Protein AF-A0AAU4BEG2-F1 (afdb_monomer_lite)

pLDDT: mean 80.1, std 19.2, range [33.03, 98.38]

Secondary structure (DSSP, 8-state):
------S-SHHHHHHHHHHHHHTHHHHHHTSHHHHHHHHHHHHHHHHHTS--TTPPP----S----HHHHHHHHT-HHHHHHHHHHS--SS-TTSPPP-HHHHHHH-SSHHHHHHHHHHHHTHHHHS--HHHHHHHHHHHT--S-HHHHHHHHHHHHHHHHHH-HHHHHHHHHHHHSTTSHHHHHHHHHHHHHHHHHHHHHHHHHHHHTT-EE-TT--HHHHHHHHHHHHHHHHHHHHT---TT--GGG-SEETTTTEEHHHHHHHHHHHHHEE-SS---HHHHHHHHHHHHHHHTTTTSS--

Sequence (303 aa):
MKDEAQPADILSEDLSELLSEVWKVETFANNTRTQQFLEAGEQLLHQGLARDAGEEPAQRSSRIRAPFEELLAWVSRRRVVDEAERNWDVEDAASDKPTESAFRYRWRRQAGFLRDLVIYSLRHRMAEPERTKRAFRLFEAGDRTVDKLIDEITYNEIKELRQDKTFRLQMVFQAILSHDDQVANALRLVDRTNVEAWKEFHTSVLHDAKLQLRPDVTEDDLALALHVAAQGVVFRTLLGTEADRSHTTKALDDAERTSLLSKITMAVLVAFVDPGDGREVRDLVRDLFHAGTSTSSACRCGL

Foldseek 3Di:
DDDDDDPPPPVVVVCCVLCVVVCVLVVVCVPPLLVLLLVLLLVLLCLLFVDDDPDDPDDDDDDDDPSVVVNLVSSPLVSSLVSSQVVDDPVPVPDDRRDSVNVCVVPVDSVVSVLSSLLVLCVVLLDQDVLLVVLVVLVVVVPDDPLVSLFQSLLVLLVVCLNDSSNSSLVVCVVPVCVPPSSVSSSVSSLVSQLVSVLVSVVVSCVVVVWDWAPPDDSSNLSVQLSVVSSVLSVQVNVDDPPPDDPQPHQHDPVVSGGPSSVSNVVCCVQTTDPPPNDDSVVVVVVVVVVVVVVVVVPPPDD

Radius of gyration: 24.72 Å; chains: 1; bounding box: 51×76×83 Å

Structure (mmCIF, N/CA/C/O backbone):
data_AF-A0AAU4BEG2-F1
#
_entry.id   AF-A0AAU4BEG2-F1
#
loop_
_atom_site.group_PDB
_atom_site.id
_atom_site.type_symbol
_atom_site.label_atom_id
_atom_site.label_alt_id
_atom_site.label_comp_id
_atom_site.label_asym_id
_atom_site.label_entity_id
_atom_site.label_seq_id
_atom_site.pdbx_PDB_ins_code
_atom_site.Cartn_x
_atom_site.Cartn_y
_atom_site.Cartn_z
_atom_site.occupancy
_atom_site.B_iso_or_equiv
_atom_site.auth_seq_id
_atom_site.auth_comp_id
_atom_site.auth_asym_id
_atom_site.auth_atom_id
_atom_site.pdbx_PDB_model_num
ATOM 1 N N . MET A 1 1 ? 1.209 41.274 16.069 1.00 37.38 1 MET A N 1
ATOM 2 C CA . MET A 1 1 ? 2.055 40.726 14.994 1.00 37.38 1 MET A CA 1
ATOM 3 C C . MET A 1 1 ? 3.027 39.760 15.635 1.00 37.38 1 MET A C 1
ATOM 5 O O . MET A 1 1 ? 4.053 40.186 16.144 1.00 37.38 1 MET A O 1
ATOM 9 N N . LYS A 1 2 ? 2.615 38.500 15.759 1.00 33.03 2 LYS A N 1
ATOM 10 C CA . LYS A 1 2 ? 3.482 37.386 16.136 1.00 33.03 2 LYS A CA 1
ATOM 11 C C . LYS A 1 2 ? 3.558 36.516 14.890 1.00 33.03 2 LYS A C 1
ATOM 13 O O . LYS A 1 2 ? 2.503 36.155 14.378 1.00 33.03 2 LYS A O 1
ATOM 18 N N . ASP A 1 3 ? 4.775 36.308 14.407 1.00 33.84 3 ASP A N 1
ATOM 19 C CA . ASP A 1 3 ? 5.092 35.424 13.291 1.00 33.84 3 ASP A CA 1
ATOM 20 C C . ASP A 1 3 ? 4.646 33.998 13.617 1.00 33.84 3 ASP A C 1
ATOM 22 O O . ASP A 1 3 ? 5.106 33.395 14.590 1.00 33.84 3 ASP A O 1
ATOM 26 N N . GLU A 1 4 ? 3.735 33.483 12.797 1.00 34.75 4 GLU A N 1
ATOM 27 C CA . GLU A 1 4 ? 3.504 32.056 12.615 1.00 34.75 4 GLU A CA 1
ATOM 28 C C . GLU A 1 4 ? 4.650 31.510 11.760 1.00 34.75 4 GLU A C 1
ATOM 30 O O . GLU A 1 4 ? 4.727 31.764 10.559 1.00 34.75 4 GLU A O 1
ATOM 35 N N . ALA A 1 5 ? 5.558 30.764 12.385 1.00 36.38 5 ALA A N 1
ATOM 36 C CA . ALA A 1 5 ? 6.478 29.909 11.654 1.00 36.38 5 ALA A CA 1
ATOM 37 C C . ALA A 1 5 ? 5.683 28.718 11.089 1.00 36.38 5 ALA A C 1
ATOM 39 O O . ALA A 1 5 ? 5.156 27.900 11.844 1.00 36.38 5 ALA A O 1
ATOM 40 N N . GLN A 1 6 ? 5.574 28.657 9.761 1.00 33.94 6 GLN A N 1
ATOM 41 C CA . GLN A 1 6 ? 5.007 27.534 9.009 1.00 33.94 6 GLN A CA 1
ATOM 42 C C . GLN A 1 6 ? 5.833 26.250 9.223 1.00 33.94 6 GLN A C 1
ATOM 44 O O . GLN A 1 6 ? 7.053 26.291 9.063 1.00 33.94 6 GLN A O 1
ATOM 49 N N . PRO A 1 7 ? 5.210 25.086 9.489 1.00 34.34 7 PRO A N 1
ATOM 50 C CA . PRO A 1 7 ? 5.902 23.802 9.592 1.00 34.34 7 PRO A CA 1
ATOM 51 C C . PRO A 1 7 ? 5.963 23.078 8.232 1.00 34.34 7 PRO A C 1
ATOM 53 O O . PRO A 1 7 ? 5.588 21.915 8.134 1.00 34.34 7 PRO A O 1
ATOM 56 N N . ALA A 1 8 ? 6.395 23.763 7.166 1.00 35.75 8 ALA A N 1
ATOM 57 C CA . ALA A 1 8 ? 6.416 23.205 5.804 1.00 35.75 8 ALA A CA 1
ATOM 58 C C . ALA A 1 8 ? 7.823 22.860 5.270 1.00 35.75 8 ALA A C 1
ATOM 60 O O . ALA A 1 8 ? 7.933 22.255 4.209 1.00 35.75 8 ALA A O 1
ATOM 61 N N . ASP A 1 9 ? 8.895 23.213 5.989 1.00 37.41 9 ASP A N 1
ATOM 62 C CA . ASP A 1 9 ? 10.248 23.242 5.401 1.00 37.41 9 ASP A CA 1
ATOM 63 C C . ASP A 1 9 ? 11.123 22.015 5.735 1.00 37.41 9 ASP A C 1
ATOM 65 O O . ASP A 1 9 ? 12.056 21.689 5.010 1.00 37.41 9 ASP A O 1
ATOM 69 N N . ILE A 1 10 ? 10.795 21.258 6.790 1.00 37.69 10 ILE A N 1
ATOM 70 C CA . ILE A 1 10 ? 11.666 20.171 7.291 1.00 37.69 10 ILE A CA 1
ATOM 71 C C . ILE A 1 10 ? 11.561 18.889 6.437 1.00 37.69 10 ILE A C 1
ATOM 73 O O . ILE A 1 10 ? 12.517 18.126 6.347 1.00 37.69 10 ILE A O 1
ATOM 77 N N . LEU A 1 11 ? 10.427 18.655 5.763 1.00 33.72 11 LEU A N 1
ATOM 78 C CA . LEU A 1 11 ? 10.239 17.487 4.886 1.00 33.72 11 LEU A CA 1
ATOM 79 C C . LEU A 1 11 ? 10.799 17.707 3.470 1.00 33.72 11 LEU A C 1
ATOM 81 O O . LEU A 1 11 ? 11.162 16.745 2.799 1.00 33.72 11 LEU A O 1
ATOM 85 N N . SER A 1 12 ? 10.881 18.963 3.019 1.00 38.56 12 SER A N 1
ATOM 86 C CA . SER A 1 12 ? 11.312 19.334 1.664 1.00 38.56 12 SER A CA 1
ATOM 87 C C . SER A 1 12 ? 12.820 19.149 1.462 1.00 38.56 12 SER A C 1
ATOM 89 O O . SER A 1 12 ? 13.239 18.576 0.455 1.00 38.56 12 SER A O 1
ATOM 91 N N . GLU A 1 13 ? 13.640 19.569 2.432 1.00 35.50 13 GLU A N 1
ATOM 92 C CA . GLU A 1 13 ? 15.102 19.425 2.357 1.00 35.50 13 GLU A CA 1
ATOM 93 C C . GLU A 1 13 ? 15.545 17.956 2.436 1.00 35.50 13 GLU A C 1
ATOM 95 O O . GLU A 1 13 ? 16.314 17.518 1.578 1.00 35.50 13 GLU A O 1
ATOM 100 N N . ASP A 1 14 ? 14.985 17.175 3.370 1.00 45.12 14 ASP A N 1
ATOM 101 C CA . ASP A 1 14 ? 15.325 15.756 3.584 1.00 45.12 14 ASP A CA 1
ATOM 102 C C . ASP A 1 14 ? 14.873 14.873 2.407 1.00 45.12 14 ASP A C 1
ATOM 104 O O . ASP A 1 14 ? 15.585 13.961 1.983 1.00 45.12 14 ASP A O 1
ATOM 108 N N . LEU A 1 15 ? 13.723 15.194 1.794 1.00 37.00 15 LEU A N 1
ATOM 109 C CA . LEU A 1 15 ? 13.314 14.594 0.525 1.00 37.00 15 LEU A CA 1
ATOM 110 C C . LEU A 1 15 ? 14.270 14.990 -0.592 1.00 37.00 15 LEU A C 1
ATOM 112 O O . LEU A 1 15 ? 14.717 14.096 -1.290 1.00 37.00 15 LEU A O 1
ATOM 116 N N . SER A 1 16 ? 14.631 16.266 -0.757 1.00 39.38 16 SER A N 1
ATOM 117 C CA . SER A 1 16 ? 15.526 16.700 -1.841 1.00 39.38 16 SER A CA 1
ATOM 118 C C . SER A 1 16 ? 16.913 16.053 -1.775 1.00 39.38 16 SER A C 1
ATOM 120 O O . SER A 1 16 ? 17.494 15.783 -2.821 1.00 39.38 16 SER A O 1
ATOM 122 N N . GLU A 1 17 ? 17.422 15.748 -0.578 1.00 42.75 17 GLU A N 1
ATOM 123 C CA . GLU A 1 17 ? 18.732 15.129 -0.365 1.00 42.75 17 GLU A CA 1
ATOM 124 C C . GLU A 1 17 ? 18.684 13.609 -0.626 1.00 42.75 17 GLU A C 1
ATOM 126 O O . GLU A 1 17 ? 19.472 13.105 -1.433 1.00 42.75 17 GLU A O 1
ATOM 131 N N . LEU A 1 18 ? 17.680 12.898 -0.084 1.00 40.28 18 LEU A N 1
ATOM 132 C CA . LEU A 1 18 ? 17.388 11.482 -0.400 1.00 40.28 18 LEU A CA 1
ATOM 133 C C . LEU A 1 18 ? 17.116 11.273 -1.887 1.00 40.28 18 LEU A C 1
ATOM 135 O O . LEU A 1 18 ? 17.534 10.287 -2.502 1.00 40.28 18 LEU A O 1
ATOM 139 N N . LEU A 1 19 ? 16.397 12.226 -2.459 1.00 42.62 19 LEU A N 1
ATOM 140 C CA . LEU A 1 19 ? 16.092 12.272 -3.860 1.00 42.62 19 LEU A CA 1
ATOM 141 C C . LEU A 1 19 ? 17.343 12.628 -4.652 1.00 42.62 19 LEU A C 1
ATOM 143 O O . LEU A 1 19 ? 17.590 11.918 -5.602 1.00 42.62 19 LEU A O 1
ATOM 147 N N . SER A 1 20 ? 18.217 13.556 -4.246 1.00 44.47 20 SER A N 1
ATOM 148 C CA . SER A 1 20 ? 19.458 13.910 -4.966 1.00 44.47 20 SER A CA 1
ATOM 149 C C . SER A 1 20 ? 20.403 12.719 -5.219 1.00 44.47 20 SER A C 1
ATOM 151 O O . SER A 1 20 ? 21.011 12.626 -6.292 1.00 44.47 20 SER A O 1
ATOM 153 N N . GLU A 1 21 ? 20.471 11.756 -4.290 1.00 47.06 21 GLU A N 1
ATOM 154 C CA . GLU A 1 21 ? 21.245 10.513 -4.445 1.00 47.06 21 GLU A CA 1
ATOM 155 C C . GLU A 1 21 ? 20.566 9.481 -5.367 1.00 47.06 21 GLU A C 1
ATOM 157 O O . GLU A 1 21 ? 21.239 8.672 -6.018 1.00 47.06 21 GLU A O 1
ATOM 162 N N . VAL A 1 22 ? 19.236 9.545 -5.477 1.00 46.81 22 VAL A N 1
ATOM 163 C CA . VAL A 1 22 ? 18.398 8.778 -6.416 1.00 46.81 22 VAL A CA 1
ATOM 164 C C . VAL A 1 22 ? 18.232 9.522 -7.767 1.00 46.81 22 VAL A C 1
ATOM 166 O O . VAL A 1 22 ? 18.041 8.900 -8.808 1.00 46.81 22 VAL A O 1
ATOM 169 N N . TRP A 1 23 ? 18.412 10.845 -7.812 1.00 46.84 23 TRP A N 1
ATOM 170 C CA . TRP A 1 23 ? 17.968 11.792 -8.852 1.00 46.84 23 TRP A CA 1
ATOM 171 C C . TRP A 1 23 ? 18.963 12.042 -9.975 1.00 46.84 23 TRP A C 1
ATOM 173 O O . TRP A 1 23 ? 18.657 12.787 -10.908 1.00 46.84 23 TRP A O 1
ATOM 183 N N . LYS A 1 24 ? 20.076 11.303 -10.037 1.00 48.84 24 LYS A N 1
ATOM 184 C CA . LYS A 1 24 ? 20.631 11.044 -11.378 1.00 48.84 24 LYS A CA 1
ATOM 185 C C . LYS A 1 24 ? 19.560 10.407 -12.276 1.00 48.84 24 LYS A C 1
ATOM 187 O O . LYS A 1 24 ? 19.605 10.617 -13.481 1.00 48.84 24 LYS A O 1
ATOM 192 N N . VAL A 1 25 ? 18.553 9.739 -11.703 1.00 45.25 25 VAL A N 1
ATOM 193 C CA . VAL A 1 25 ? 17.378 9.253 -12.424 1.00 45.25 25 VAL A CA 1
ATOM 194 C C . VAL A 1 25 ? 16.442 10.373 -12.877 1.00 45.25 25 VAL A C 1
ATOM 196 O O . VAL A 1 25 ? 15.944 10.225 -13.971 1.00 45.25 25 VAL A O 1
ATOM 199 N N . GLU A 1 26 ? 16.227 11.506 -12.199 1.00 41.41 26 GLU A N 1
ATOM 200 C CA . GLU A 1 26 ? 15.283 12.536 -12.697 1.00 41.41 26 GLU A CA 1
ATOM 201 C C . GLU A 1 26 ? 15.785 13.289 -13.934 1.00 41.41 26 GLU A C 1
ATOM 203 O O . GLU A 1 26 ? 15.041 13.492 -14.899 1.00 41.41 26 GLU A O 1
ATOM 208 N N . THR A 1 27 ? 17.078 13.608 -13.985 1.00 47.12 27 THR A N 1
ATOM 209 C CA . THR A 1 27 ? 17.687 14.219 -15.177 1.00 47.12 27 THR A CA 1
ATOM 210 C C . THR A 1 27 ? 17.670 13.259 -16.375 1.00 47.12 27 THR A C 1
ATOM 212 O O . THR A 1 27 ? 17.605 13.698 -17.524 1.00 47.12 27 THR A O 1
ATOM 215 N N . PHE A 1 28 ? 17.681 11.941 -16.130 1.00 47.25 28 PHE A N 1
ATOM 216 C CA . PHE A 1 28 ? 17.530 10.924 -17.174 1.00 47.25 28 PHE A CA 1
ATOM 217 C C . PHE A 1 28 ? 16.076 10.507 -17.416 1.00 47.25 28 PHE A C 1
ATOM 219 O O . PHE A 1 28 ? 15.762 10.166 -18.545 1.00 47.25 28 PHE A O 1
ATOM 226 N N . ALA A 1 29 ? 15.182 10.561 -16.437 1.00 46.69 29 ALA A N 1
ATOM 227 C CA . ALA A 1 29 ? 13.784 10.156 -16.526 1.00 46.69 29 ALA A CA 1
ATOM 228 C C . ALA A 1 29 ? 12.917 11.263 -17.110 1.00 46.69 29 ALA A C 1
ATOM 230 O O . ALA A 1 29 ? 11.847 10.950 -17.586 1.00 46.69 29 ALA A O 1
ATOM 231 N N . ASN A 1 30 ? 13.375 12.513 -17.180 1.00 57.84 30 ASN A N 1
ATOM 232 C CA . ASN A 1 30 ? 12.758 13.526 -18.045 1.00 57.84 30 ASN A CA 1
ATOM 233 C C . ASN A 1 30 ? 13.219 13.406 -19.510 1.00 57.84 30 ASN A C 1
ATOM 235 O O . ASN A 1 30 ? 12.689 14.074 -20.395 1.00 57.84 30 ASN A O 1
ATOM 239 N N . ASN A 1 31 ? 14.199 12.541 -19.804 1.00 78.94 31 ASN A N 1
ATOM 240 C CA . ASN A 1 31 ? 14.542 12.195 -21.177 1.00 78.94 31 ASN A CA 1
ATOM 241 C C . ASN A 1 31 ? 13.546 11.151 -21.698 1.00 78.94 31 ASN A C 1
ATOM 243 O O . ASN A 1 31 ? 13.572 9.996 -21.267 1.00 78.94 31 ASN A O 1
ATOM 247 N N . THR A 1 32 ? 12.741 11.533 -22.690 1.00 82.81 32 THR A N 1
ATOM 248 C CA . THR A 1 32 ? 11.710 10.687 -23.317 1.00 82.81 32 THR A CA 1
ATOM 249 C C . THR A 1 32 ? 12.213 9.288 -23.676 1.00 82.81 32 THR A C 1
ATOM 251 O O . THR A 1 32 ? 11.526 8.295 -23.477 1.00 82.81 32 THR A O 1
ATOM 254 N N . ARG A 1 33 ? 13.458 9.161 -24.150 1.00 86.69 33 ARG A N 1
ATOM 255 C CA . ARG A 1 33 ? 14.019 7.855 -24.526 1.00 86.69 33 ARG A CA 1
ATOM 256 C C . ARG A 1 33 ? 14.298 6.953 -23.329 1.00 86.69 33 ARG A C 1
ATOM 258 O O . ARG A 1 33 ? 14.173 5.737 -23.434 1.00 86.69 33 ARG A O 1
ATOM 265 N N . THR A 1 34 ? 14.764 7.524 -22.223 1.00 88.50 34 THR A N 1
ATOM 266 C CA . THR A 1 34 ? 14.982 6.754 -20.997 1.00 88.50 34 THR A CA 1
ATOM 267 C C . THR A 1 34 ? 13.640 6.259 -20.475 1.00 88.50 34 THR A C 1
ATOM 269 O O . THR A 1 34 ? 13.542 5.076 -20.167 1.00 88.50 34 THR A O 1
ATOM 272 N N . GLN A 1 35 ? 12.612 7.122 -20.462 1.00 87.25 35 GLN A N 1
ATOM 273 C CA . GLN A 1 35 ? 11.244 6.736 -20.096 1.00 87.25 35 GLN A CA 1
ATOM 274 C C . GLN A 1 35 ? 10.758 5.578 -20.957 1.00 87.25 35 GLN A C 1
ATOM 276 O O . GLN A 1 35 ? 10.419 4.546 -20.404 1.00 87.25 35 GLN A O 1
ATOM 281 N N . GLN A 1 36 ? 10.862 5.675 -22.285 1.00 89.75 36 GLN A N 1
ATOM 282 C CA . GLN A 1 36 ? 10.447 4.600 -23.194 1.00 89.75 36 GLN A CA 1
ATOM 283 C C . GLN A 1 36 ? 11.092 3.245 -22.862 1.00 89.75 36 GLN A C 1
ATOM 285 O O . GLN A 1 36 ? 10.427 2.212 -22.900 1.00 89.75 36 GLN A O 1
ATOM 290 N N . PHE A 1 37 ? 12.386 3.217 -22.522 1.00 92.94 37 PHE A N 1
ATOM 291 C CA . PHE A 1 37 ? 13.042 1.969 -22.119 1.00 92.94 37 PHE A CA 1
ATOM 292 C C . PHE A 1 37 ? 12.607 1.484 -20.730 1.00 92.94 37 PHE A C 1
ATOM 294 O O . PHE A 1 37 ? 12.503 0.275 -20.520 1.00 92.94 37 PHE A O 1
ATOM 301 N N . LEU A 1 38 ? 12.369 2.392 -19.781 1.00 92.62 38 LEU A N 1
ATOM 302 C CA . LEU A 1 38 ? 11.893 2.042 -18.441 1.00 92.62 38 LEU A CA 1
ATOM 303 C C . LEU A 1 38 ? 10.432 1.566 -18.469 1.00 92.62 38 LEU A C 1
ATOM 305 O O . LEU A 1 38 ? 10.131 0.550 -17.856 1.00 92.62 38 LEU A O 1
ATOM 309 N N . GLU A 1 39 ? 9.562 2.208 -19.246 1.00 92.12 39 GLU A N 1
ATOM 310 C CA . GLU A 1 39 ? 8.171 1.807 -19.505 1.00 92.12 39 GLU A CA 1
ATOM 311 C C . GLU A 1 39 ? 8.108 0.438 -20.183 1.00 92.12 39 GLU A C 1
ATOM 313 O O . GLU A 1 39 ? 7.384 -0.448 -19.732 1.00 92.12 39 GLU A O 1
ATOM 318 N N . ALA A 1 40 ? 8.933 0.216 -21.210 1.00 93.19 40 ALA A N 1
ATOM 319 C CA . ALA A 1 40 ? 9.069 -1.092 -21.842 1.00 93.19 40 ALA A CA 1
ATOM 320 C C . ALA A 1 40 ? 9.540 -2.164 -20.840 1.00 93.19 40 ALA A C 1
ATOM 322 O O . ALA A 1 40 ? 9.026 -3.284 -20.820 1.00 93.19 40 ALA A O 1
ATOM 323 N N . GLY A 1 41 ? 10.501 -1.828 -19.974 1.00 92.81 41 GLY A N 1
ATOM 324 C CA . GLY A 1 41 ? 10.940 -2.705 -18.890 1.00 92.81 41 GLY A CA 1
ATOM 325 C C . GLY A 1 41 ? 9.829 -3.006 -17.879 1.00 92.81 41 GLY A C 1
ATOM 326 O O . GLY A 1 41 ? 9.650 -4.161 -17.498 1.00 92.81 41 GLY A O 1
ATOM 327 N N . GLU A 1 42 ? 9.061 -1.997 -17.474 1.00 91.44 42 GLU A N 1
ATOM 328 C CA . GLU A 1 42 ? 7.957 -2.107 -16.515 1.00 91.44 42 GLU A CA 1
ATOM 329 C C . GLU A 1 42 ? 6.835 -2.979 -17.081 1.00 91.44 42 GLU A C 1
ATOM 331 O O . GLU A 1 42 ? 6.347 -3.887 -16.408 1.00 91.44 42 GLU A O 1
ATOM 336 N N . GLN A 1 43 ? 6.487 -2.787 -18.353 1.00 90.12 43 GLN A N 1
ATOM 337 C CA . GLN A 1 43 ? 5.514 -3.618 -19.050 1.00 90.12 43 GLN A CA 1
ATOM 338 C C . GLN A 1 43 ? 5.959 -5.087 -19.092 1.00 90.12 43 GLN A C 1
ATOM 340 O O . GLN A 1 43 ? 5.159 -5.982 -18.808 1.00 90.12 43 GLN A O 1
ATOM 345 N N . LEU A 1 44 ? 7.241 -5.352 -19.366 1.00 90.12 44 LEU A N 1
ATOM 346 C CA . LEU A 1 44 ? 7.801 -6.707 -19.318 1.00 90.12 44 LEU A CA 1
ATOM 347 C C . LEU A 1 44 ? 7.763 -7.304 -17.901 1.00 90.12 44 LEU A C 1
ATOM 349 O O . LEU A 1 44 ? 7.482 -8.497 -17.760 1.00 90.12 44 LEU A O 1
ATOM 353 N N . LEU A 1 45 ? 8.003 -6.506 -16.852 1.00 88.38 45 LEU A N 1
ATOM 354 C CA . LEU A 1 45 ? 7.854 -6.949 -15.459 1.00 88.38 45 LEU A CA 1
ATOM 355 C C . LEU A 1 45 ? 6.398 -7.291 -15.136 1.00 88.38 45 LEU A C 1
ATOM 357 O O . LEU A 1 45 ? 6.135 -8.348 -14.565 1.00 88.38 45 LEU A O 1
ATOM 361 N N . HIS A 1 46 ? 5.441 -6.459 -15.546 1.00 85.44 46 HIS A N 1
ATOM 362 C CA . HIS A 1 46 ? 4.018 -6.730 -15.346 1.00 85.44 46 HIS A CA 1
ATOM 363 C C . HIS A 1 46 ? 3.564 -8.000 -16.074 1.00 85.44 46 HIS A C 1
ATOM 365 O O . HIS A 1 46 ? 2.854 -8.816 -15.488 1.00 85.44 46 HIS A O 1
ATOM 371 N N . GLN A 1 47 ? 4.032 -8.215 -17.307 1.00 82.19 47 GLN A N 1
ATOM 372 C CA . GLN A 1 47 ? 3.753 -9.427 -18.082 1.00 82.19 47 GLN A CA 1
ATOM 373 C C . GLN A 1 47 ? 4.422 -10.683 -17.512 1.00 82.19 47 GLN A C 1
ATOM 375 O O . GLN A 1 47 ? 3.940 -11.785 -17.768 1.00 82.19 47 GLN A O 1
ATOM 380 N N . GLY A 1 48 ? 5.564 -10.555 -16.832 1.00 74.94 48 GLY A N 1
ATOM 381 C CA . GLY A 1 48 ? 6.342 -11.688 -16.327 1.00 74.94 48 GLY A CA 1
ATOM 382 C C . GLY A 1 48 ? 6.010 -12.081 -14.887 1.00 74.94 48 GLY A C 1
ATOM 383 O O . GLY A 1 48 ? 5.961 -13.269 -14.582 1.00 74.94 48 GLY A O 1
ATOM 384 N N . LEU A 1 49 ? 5.785 -11.097 -14.012 1.00 71.81 49 LEU A N 1
ATOM 385 C CA . LEU A 1 49 ? 5.749 -11.279 -12.553 1.00 71.81 49 LEU A CA 1
ATOM 386 C C . LEU A 1 49 ? 4.418 -10.951 -11.912 1.00 71.81 49 LEU A C 1
ATOM 388 O O . LEU A 1 49 ? 4.014 -11.616 -10.964 1.00 71.81 49 LEU A O 1
ATOM 392 N N . ALA A 1 50 ? 3.749 -9.920 -12.413 1.00 63.84 50 ALA A N 1
ATOM 393 C CA . ALA A 1 50 ? 2.498 -9.443 -11.845 1.00 63.84 50 ALA A CA 1
ATOM 394 C C . ALA A 1 50 ? 1.287 -9.909 -12.668 1.00 63.84 50 ALA A C 1
ATOM 396 O O . ALA A 1 50 ? 0.275 -9.210 -12.710 1.00 63.84 50 ALA A O 1
ATOM 397 N N . ARG A 1 51 ? 1.390 -11.086 -13.306 1.00 66.75 51 ARG A N 1
ATOM 398 C CA . ARG A 1 51 ? 0.284 -11.723 -14.036 1.00 66.75 51 ARG A CA 1
ATOM 399 C C . ARG A 1 51 ? -0.925 -11.909 -13.140 1.00 66.75 51 ARG A C 1
ATOM 401 O O . ARG A 1 51 ? -0.791 -12.168 -11.941 1.00 66.75 51 ARG A O 1
ATOM 408 N N . ASP A 1 52 ? -2.099 -11.799 -13.735 1.00 65.12 52 ASP A N 1
ATOM 409 C CA . ASP A 1 52 ? -3.337 -12.006 -13.005 1.00 65.12 52 ASP A CA 1
ATOM 410 C C . ASP A 1 52 ? -3.646 -13.500 -12.870 1.00 65.12 52 ASP A C 1
ATOM 412 O O . ASP A 1 52 ? -3.343 -14.313 -13.748 1.00 65.12 52 ASP A O 1
ATOM 416 N N . ALA A 1 53 ? -4.211 -13.882 -11.722 1.00 54.19 53 ALA A N 1
ATOM 417 C CA . ALA A 1 53 ? -4.580 -15.263 -11.441 1.00 54.19 53 ALA A CA 1
ATOM 418 C C . ALA A 1 53 ? -5.676 -15.707 -12.428 1.00 54.19 53 ALA A C 1
ATOM 420 O O . ALA A 1 53 ? -6.839 -15.345 -12.264 1.00 54.19 53 ALA A O 1
ATOM 421 N N . GLY A 1 54 ? -5.289 -16.454 -13.465 1.00 52.94 54 GLY A N 1
ATOM 422 C CA . GLY A 1 54 ? -6.174 -16.899 -14.548 1.00 52.94 54 GLY A CA 1
ATOM 423 C C . GLY A 1 54 ? -5.651 -16.614 -15.958 1.00 52.94 54 GLY A C 1
ATOM 424 O O . GLY A 1 54 ? -6.193 -17.160 -16.914 1.00 52.94 54 GLY A O 1
ATOM 425 N N . GLU A 1 55 ? -4.594 -15.812 -16.111 1.00 55.50 55 GLU A N 1
ATOM 426 C CA . GLU A 1 55 ? -3.923 -15.657 -17.405 1.00 55.50 55 GLU A CA 1
ATOM 427 C C . GLU A 1 55 ? -3.143 -16.936 -17.750 1.00 55.50 55 GLU A C 1
ATOM 429 O O . GLU A 1 55 ? -2.283 -17.377 -16.979 1.00 55.50 55 GLU A O 1
ATOM 434 N N . GLU A 1 56 ? -3.438 -17.547 -18.907 1.00 49.03 56 GLU A N 1
ATOM 435 C CA . GLU A 1 56 ? -2.679 -18.709 -19.372 1.00 49.03 56 GLU A CA 1
ATOM 436 C C . GLU A 1 56 ? -1.194 -18.339 -19.505 1.00 49.03 56 GLU A C 1
ATOM 438 O O . GLU A 1 56 ? -0.852 -17.291 -20.069 1.00 49.03 56 GLU A O 1
ATOM 443 N N . PRO A 1 57 ? -0.276 -19.185 -19.005 1.00 52.44 57 PRO A N 1
ATOM 444 C CA . PRO A 1 57 ? 1.137 -18.920 -19.164 1.00 52.44 57 PRO A CA 1
ATOM 445 C C . PRO A 1 57 ? 1.462 -18.847 -20.655 1.00 52.44 57 PRO A C 1
ATOM 447 O O . PRO A 1 57 ? 1.195 -19.789 -21.399 1.00 52.44 57 PRO A O 1
ATOM 450 N N . ALA A 1 58 ? 2.071 -17.737 -21.087 1.00 50.19 58 ALA A N 1
ATOM 451 C CA . ALA A 1 58 ? 2.586 -17.615 -22.445 1.00 50.19 58 ALA A CA 1
ATOM 452 C C . ALA A 1 58 ? 3.423 -18.863 -22.775 1.00 50.19 58 ALA A C 1
ATOM 454 O O . ALA A 1 58 ? 4.438 -19.120 -22.123 1.00 50.19 58 ALA A O 1
ATOM 455 N N . GLN A 1 59 ? 2.969 -19.662 -23.744 1.00 48.62 59 GLN A N 1
ATOM 456 C CA . GLN A 1 59 ? 3.614 -20.917 -24.122 1.00 48.62 59 GLN A CA 1
ATOM 457 C C . GLN A 1 59 ? 5.086 -20.655 -24.469 1.00 48.62 59 GLN A C 1
ATOM 459 O O . GLN A 1 59 ? 5.341 -20.058 -25.517 1.00 48.62 59 GLN A O 1
ATOM 464 N N . ARG A 1 60 ? 6.051 -21.108 -23.642 1.00 51.19 60 ARG A N 1
ATOM 465 C CA . ARG A 1 60 ? 7.386 -21.541 -24.113 1.00 51.19 60 ARG A CA 1
ATOM 466 C C . ARG A 1 60 ? 8.330 -22.176 -23.077 1.00 51.19 60 ARG A C 1
ATOM 468 O O . ARG A 1 60 ? 8.558 -21.665 -21.991 1.00 51.19 60 ARG A O 1
ATOM 475 N N . SER A 1 61 ? 8.982 -23.219 -23.608 1.00 41.91 61 SER A N 1
ATOM 476 C CA . SER A 1 61 ? 10.273 -23.870 -23.315 1.00 41.91 61 SER A CA 1
ATOM 477 C C . SER A 1 61 ? 10.512 -24.566 -21.966 1.00 41.91 61 SER A C 1
ATOM 479 O O . SER A 1 61 ? 10.675 -23.956 -20.921 1.00 41.91 61 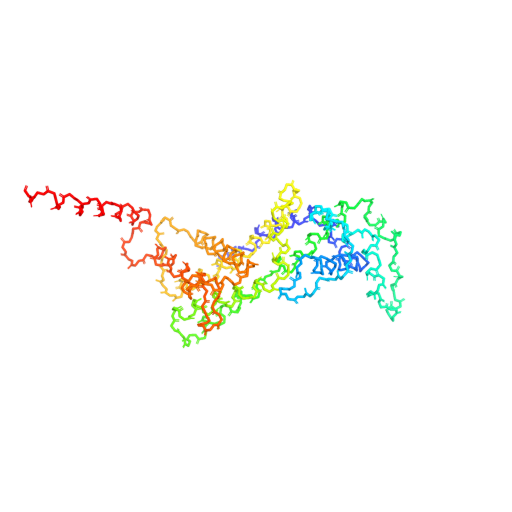SER A O 1
ATOM 481 N N . SER A 1 62 ? 10.683 -25.885 -22.084 1.00 41.81 62 SER A N 1
ATOM 482 C CA . SER A 1 62 ? 10.936 -26.953 -21.109 1.00 41.81 62 SER A CA 1
ATOM 483 C C . SER A 1 62 ? 12.252 -26.886 -20.308 1.00 41.81 62 SER A C 1
ATOM 485 O O . SER A 1 62 ? 12.910 -27.914 -20.128 1.00 41.81 62 SER A O 1
ATOM 487 N N . ARG A 1 63 ? 12.702 -25.718 -19.845 1.00 45.00 63 ARG A N 1
ATOM 488 C CA . ARG A 1 63 ? 13.853 -25.644 -18.928 1.00 45.00 63 ARG A CA 1
ATOM 489 C C . ARG A 1 63 ? 13.470 -24.828 -17.711 1.00 45.00 63 ARG A C 1
ATOM 491 O O . ARG A 1 63 ? 13.431 -23.613 -17.794 1.00 45.00 63 ARG A O 1
ATOM 498 N N . ILE A 1 64 ? 13.220 -25.531 -16.610 1.00 44.03 64 ILE A N 1
ATOM 499 C CA . ILE A 1 64 ? 13.012 -24.952 -15.285 1.00 44.03 64 ILE A CA 1
ATOM 500 C C . ILE A 1 64 ? 14.335 -24.282 -14.889 1.00 44.03 64 ILE A C 1
ATOM 502 O O . ILE A 1 64 ? 15.281 -24.970 -14.500 1.00 44.03 64 ILE A O 1
ATOM 506 N N . ARG A 1 65 ? 14.449 -22.964 -15.073 1.00 43.28 65 ARG A N 1
ATOM 507 C CA . ARG A 1 65 ? 15.514 -22.167 -14.454 1.00 43.28 65 ARG A CA 1
ATOM 508 C C . ARG A 1 65 ? 15.011 -21.653 -13.109 1.00 43.28 65 ARG A C 1
ATOM 510 O O . ARG A 1 65 ? 13.818 -21.689 -12.816 1.00 43.28 65 ARG A O 1
ATOM 517 N N . ALA A 1 66 ? 15.932 -21.198 -12.261 1.00 44.81 66 ALA A N 1
ATOM 518 C CA . ALA A 1 66 ? 15.545 -20.534 -11.025 1.00 44.81 66 ALA A CA 1
ATOM 519 C C . ALA A 1 66 ? 14.648 -19.319 -11.360 1.00 44.81 66 ALA A C 1
ATOM 521 O O . ALA A 1 66 ? 15.006 -18.556 -12.265 1.00 44.81 66 ALA A O 1
ATOM 522 N N . PRO A 1 67 ? 13.532 -19.093 -10.637 1.00 56.19 67 PRO A N 1
ATOM 523 C CA . PRO A 1 67 ? 12.555 -18.052 -10.971 1.00 56.19 67 PRO A CA 1
ATOM 524 C C . PRO A 1 67 ? 13.179 -16.663 -11.146 1.00 56.19 67 PRO A C 1
ATOM 526 O O . PRO A 1 67 ? 12.765 -15.903 -12.012 1.00 56.19 67 PRO A O 1
ATOM 529 N N . PHE A 1 68 ? 14.223 -16.350 -10.372 1.00 52.69 68 PHE A N 1
ATOM 530 C CA . PHE A 1 68 ? 14.920 -15.065 -10.422 1.00 52.69 68 PHE A CA 1
ATOM 531 C C . PHE A 1 68 ? 15.834 -14.893 -11.652 1.00 52.69 68 PHE A C 1
ATOM 533 O O . PHE A 1 68 ? 15.920 -13.802 -12.213 1.00 52.69 68 PHE A O 1
ATOM 540 N N . GLU A 1 69 ? 16.486 -15.956 -12.131 1.00 55.94 69 GLU A N 1
ATOM 541 C CA . GLU A 1 69 ? 17.274 -15.891 -13.373 1.00 55.94 69 GLU A CA 1
ATOM 542 C C . GLU A 1 69 ? 16.371 -15.751 -14.599 1.00 55.94 69 GLU A C 1
ATOM 544 O O . GLU A 1 69 ? 16.721 -15.062 -15.560 1.00 55.94 69 GLU A O 1
ATOM 549 N N . GLU A 1 70 ? 15.188 -16.371 -14.562 1.00 61.47 70 GLU A N 1
ATOM 550 C CA . GLU A 1 70 ? 14.152 -16.132 -15.562 1.00 61.47 70 GLU A CA 1
ATOM 551 C C . GLU A 1 70 ? 13.694 -14.674 -15.511 1.00 61.47 70 GLU A C 1
ATOM 553 O O . GLU A 1 70 ? 13.679 -14.012 -16.545 1.00 61.47 70 GLU A O 1
ATOM 558 N N . LEU A 1 71 ? 13.426 -14.141 -14.319 1.00 61.97 71 LEU A N 1
ATOM 559 C CA . LEU A 1 71 ? 13.005 -12.759 -14.076 1.00 61.97 71 LEU A CA 1
ATOM 560 C C . LEU A 1 71 ? 13.982 -11.729 -14.670 1.00 61.97 71 LEU A C 1
ATOM 562 O O . LEU A 1 71 ? 13.578 -10.844 -15.423 1.00 61.97 71 LEU A O 1
ATOM 566 N N . LEU A 1 72 ? 15.286 -11.886 -14.425 1.00 66.69 72 LEU A N 1
ATOM 567 C CA . LEU A 1 72 ? 16.313 -11.017 -15.011 1.00 66.69 72 LEU A CA 1
ATOM 568 C C . LEU A 1 72 ? 16.488 -11.233 -16.522 1.00 66.69 72 LEU A C 1
ATOM 570 O O . LEU A 1 72 ? 16.793 -10.288 -17.255 1.00 66.69 72 LEU A O 1
ATOM 574 N N . ALA A 1 73 ? 16.270 -12.455 -17.016 1.00 70.62 73 ALA A N 1
ATOM 575 C CA . ALA A 1 73 ? 16.251 -12.728 -18.451 1.00 70.62 73 ALA A CA 1
ATOM 576 C C . ALA A 1 73 ? 15.029 -12.097 -19.150 1.00 70.62 73 ALA A C 1
ATOM 578 O O . ALA A 1 73 ? 15.123 -11.714 -20.325 1.00 70.62 73 ALA A O 1
ATOM 579 N N . TRP A 1 74 ? 13.904 -11.947 -18.438 1.00 74.69 74 TRP A N 1
ATOM 580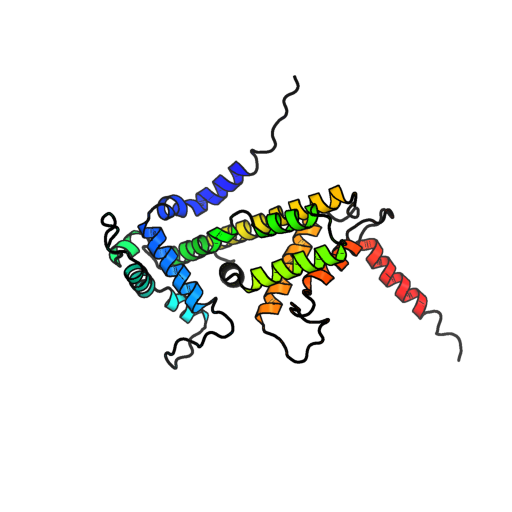 C CA . TRP A 1 74 ? 12.672 -11.328 -18.936 1.00 74.69 74 TRP A CA 1
ATOM 581 C C . TRP A 1 74 ? 12.857 -9.852 -19.287 1.00 74.69 74 TRP A C 1
ATOM 583 O O . TRP A 1 74 ? 12.403 -9.428 -20.348 1.00 74.69 74 TRP A O 1
ATOM 593 N N . VAL A 1 75 ? 13.620 -9.117 -18.479 1.00 83.25 75 VAL A N 1
ATOM 594 C CA . VAL A 1 75 ? 13.981 -7.704 -18.707 1.00 83.25 75 VAL A CA 1
ATOM 595 C C . VAL A 1 75 ? 15.390 -7.533 -19.285 1.00 83.25 75 VAL A C 1
ATOM 597 O O . VAL A 1 75 ? 16.058 -6.516 -19.084 1.00 83.25 75 VAL A O 1
ATOM 600 N N . SER A 1 76 ? 15.883 -8.538 -20.014 1.00 87.38 76 SER A N 1
ATOM 601 C CA . SER A 1 76 ? 17.172 -8.427 -20.699 1.00 87.38 76 SER A CA 1
ATOM 602 C C . SER A 1 76 ? 17.167 -7.262 -21.691 1.00 87.38 76 SER A C 1
ATOM 604 O O . SER A 1 76 ? 16.161 -6.999 -22.349 1.00 87.38 76 SER A O 1
ATOM 606 N N . ARG A 1 77 ? 18.322 -6.599 -21.850 1.00 88.50 77 ARG A N 1
ATOM 607 C CA . ARG A 1 77 ? 18.509 -5.467 -22.774 1.00 88.50 77 ARG A CA 1
ATOM 608 C C . ARG A 1 77 ? 17.810 -5.656 -24.118 1.00 88.50 77 ARG A C 1
ATOM 610 O O . ARG A 1 77 ? 17.095 -4.771 -24.562 1.00 88.50 77 ARG A O 1
ATOM 617 N N . ARG A 1 78 ? 18.029 -6.804 -24.767 1.00 89.81 78 ARG A N 1
ATOM 618 C CA . ARG A 1 78 ? 17.443 -7.093 -26.078 1.00 89.81 78 ARG A CA 1
ATOM 619 C C . ARG A 1 78 ? 15.917 -7.040 -26.030 1.00 89.81 78 ARG A C 1
ATOM 621 O O . ARG A 1 78 ? 15.321 -6.403 -26.879 1.00 89.81 78 ARG A O 1
ATOM 628 N N . ARG A 1 79 ? 15.295 -7.666 -25.028 1.00 90.44 79 ARG A N 1
ATOM 629 C CA . ARG A 1 79 ? 13.835 -7.676 -24.893 1.00 90.44 79 ARG A CA 1
ATOM 630 C C . ARG A 1 79 ? 13.274 -6.292 -24.610 1.00 90.44 79 ARG A C 1
ATOM 632 O O . ARG A 1 79 ? 12.245 -5.957 -25.172 1.00 90.44 79 ARG A O 1
ATOM 639 N N . VAL A 1 80 ? 13.958 -5.503 -23.783 1.00 92.75 80 VAL A N 1
ATOM 640 C CA . VAL A 1 80 ? 13.559 -4.120 -23.488 1.00 92.75 80 VAL A CA 1
ATOM 641 C C . VAL A 1 80 ? 13.621 -3.255 -24.744 1.00 92.75 80 VAL A C 1
ATOM 643 O O . VAL A 1 80 ? 12.697 -2.497 -25.000 1.00 92.75 80 VAL A O 1
ATOM 646 N N . VAL A 1 81 ? 14.674 -3.393 -25.556 1.00 92.56 81 VAL A N 1
ATOM 647 C CA . VAL A 1 81 ? 14.774 -2.691 -26.845 1.00 92.56 81 VAL A CA 1
ATOM 648 C C . VAL A 1 81 ? 13.688 -3.173 -27.805 1.00 92.56 81 VAL A C 1
ATOM 650 O O . VAL A 1 81 ? 12.983 -2.339 -28.353 1.00 92.56 81 VAL A O 1
ATOM 653 N N . ASP A 1 82 ? 13.497 -4.488 -27.957 1.00 92.25 82 ASP A N 1
ATOM 654 C CA . ASP A 1 82 ? 12.459 -5.055 -28.828 1.00 92.25 82 ASP A CA 1
ATOM 655 C C . ASP A 1 82 ? 11.044 -4.593 -28.412 1.00 92.25 82 ASP A C 1
ATOM 657 O O . ASP A 1 82 ? 10.191 -4.387 -29.270 1.00 92.25 82 ASP A O 1
ATOM 661 N N . GLU A 1 83 ? 10.775 -4.458 -27.109 1.00 93.19 83 GLU A N 1
ATOM 662 C CA . GLU A 1 83 ? 9.498 -3.962 -26.577 1.00 93.19 83 GLU A CA 1
ATOM 663 C C . GLU A 1 83 ? 9.348 -2.450 -26.793 1.00 93.19 83 GLU A C 1
ATOM 665 O O . GLU A 1 83 ? 8.326 -2.004 -27.309 1.00 93.19 83 GLU A O 1
ATOM 670 N N . ALA A 1 84 ? 10.386 -1.663 -26.494 1.00 92.00 84 ALA A N 1
ATOM 671 C CA . ALA A 1 84 ? 10.390 -0.223 -26.741 1.00 92.00 84 ALA A CA 1
ATOM 672 C C . ALA A 1 84 ? 10.214 0.100 -28.233 1.00 92.00 84 ALA A C 1
ATOM 674 O O . ALA A 1 84 ? 9.511 1.042 -28.575 1.00 92.00 84 ALA A O 1
ATOM 675 N N . GLU A 1 85 ? 10.815 -0.691 -29.127 1.00 91.06 85 GLU A N 1
ATOM 676 C CA . GLU A 1 85 ? 10.628 -0.563 -30.574 1.00 91.06 85 GLU A CA 1
ATOM 677 C C . GLU A 1 85 ? 9.195 -0.882 -31.022 1.00 91.06 85 GLU A C 1
ATOM 679 O O . GLU A 1 85 ? 8.725 -0.268 -31.975 1.00 91.06 85 GLU A O 1
ATOM 684 N N . ARG A 1 86 ? 8.498 -1.826 -30.372 1.00 88.88 86 ARG A N 1
ATOM 685 C CA . ARG A 1 86 ? 7.095 -2.149 -30.695 1.00 88.88 86 ARG A CA 1
ATOM 686 C C . ARG A 1 86 ? 6.123 -1.067 -30.243 1.00 88.88 86 ARG A C 1
ATOM 688 O O . ARG A 1 86 ? 5.128 -0.846 -30.922 1.00 88.88 86 ARG A O 1
ATOM 695 N N . ASN A 1 87 ? 6.417 -0.424 -29.119 1.00 85.62 87 ASN A N 1
ATOM 696 C CA . ASN A 1 87 ? 5.613 0.667 -28.569 1.00 85.62 87 ASN A CA 1
ATOM 697 C C . ASN A 1 87 ? 6.019 2.041 -29.125 1.00 85.62 87 ASN A C 1
ATOM 699 O O . ASN A 1 87 ? 5.470 3.058 -28.711 1.00 85.62 87 ASN A O 1
ATOM 703 N N . TRP A 1 88 ? 7.007 2.090 -30.021 1.00 85.25 88 TRP A N 1
ATOM 704 C CA . TRP A 1 88 ? 7.444 3.331 -30.639 1.00 85.25 88 TRP A CA 1
ATOM 705 C C . TRP A 1 88 ? 6.439 3.762 -31.704 1.00 85.25 88 TRP A C 1
ATOM 707 O O . TRP A 1 88 ? 6.253 3.077 -32.712 1.00 85.25 88 TRP A O 1
ATOM 717 N N . ASP A 1 89 ? 5.815 4.913 -31.472 1.00 75.62 89 ASP A N 1
ATOM 718 C CA . ASP A 1 89 ? 4.949 5.550 -32.450 1.00 75.62 89 ASP A CA 1
ATOM 719 C C . ASP A 1 89 ? 5.792 6.225 -33.542 1.00 75.62 89 ASP A C 1
ATOM 721 O O . ASP A 1 89 ? 6.653 7.064 -33.267 1.00 75.62 89 ASP A O 1
ATOM 725 N N . VAL A 1 90 ? 5.550 5.826 -34.789 1.00 64.88 90 VAL A N 1
ATOM 726 C CA . VAL A 1 90 ? 6.241 6.351 -35.974 1.00 64.88 90 VAL A CA 1
ATOM 727 C C . VAL A 1 90 ? 5.712 7.742 -36.343 1.00 64.88 90 VAL A C 1
ATOM 729 O O . VAL A 1 90 ? 6.410 8.497 -37.021 1.00 64.88 90 VAL A O 1
ATOM 732 N N . GLU A 1 91 ? 4.500 8.098 -35.905 1.00 61.41 91 GLU A N 1
ATOM 733 C CA . GLU A 1 91 ? 3.865 9.381 -36.226 1.00 61.41 91 GLU A CA 1
ATOM 734 C C . GLU A 1 91 ? 4.430 10.548 -35.399 1.00 61.41 91 GLU A C 1
ATOM 736 O O . GLU A 1 91 ? 4.349 11.703 -35.827 1.00 61.41 91 GLU A O 1
ATOM 741 N N . ASP A 1 92 ? 5.100 10.263 -34.277 1.00 65.12 92 ASP A N 1
ATOM 742 C CA . ASP A 1 92 ? 5.822 11.259 -33.484 1.00 65.12 92 ASP A CA 1
ATOM 743 C C . ASP A 1 92 ? 7.211 11.537 -34.096 1.00 65.12 92 ASP A C 1
ATOM 745 O O . ASP A 1 92 ? 8.260 11.056 -33.650 1.00 65.12 92 ASP A O 1
ATOM 749 N N . ALA A 1 93 ? 7.203 12.312 -35.186 1.00 52.62 93 ALA A N 1
ATOM 750 C CA . ALA A 1 93 ? 8.347 12.606 -36.058 1.00 52.62 93 ALA A CA 1
ATOM 751 C C . ALA A 1 93 ? 9.559 13.270 -35.366 1.00 52.62 93 ALA A C 1
ATOM 753 O O . ALA A 1 93 ? 10.598 13.469 -35.997 1.00 52.62 93 ALA A O 1
ATOM 754 N N . ALA A 1 94 ? 9.446 13.633 -34.086 1.00 60.47 94 ALA A N 1
ATOM 755 C CA . ALA A 1 94 ? 10.507 14.269 -33.312 1.00 60.47 94 ALA A CA 1
ATOM 756 C C . ALA A 1 94 ? 11.468 13.275 -32.627 1.00 60.47 94 ALA A C 1
ATOM 758 O O . ALA A 1 94 ? 12.511 13.694 -32.122 1.00 60.47 94 ALA A O 1
ATOM 759 N N . SER A 1 95 ? 11.151 11.973 -32.584 1.00 69.69 95 SER A N 1
ATOM 760 C CA . SER A 1 95 ? 11.916 10.990 -31.806 1.00 69.69 95 SER A CA 1
ATOM 761 C C . SER A 1 95 ? 12.488 9.864 -32.681 1.00 69.69 95 SER A C 1
ATOM 763 O O . SER A 1 95 ? 11.747 9.098 -33.290 1.00 69.69 95 SER A O 1
ATOM 765 N N . ASP A 1 96 ? 13.822 9.713 -32.681 1.00 81.50 96 ASP A N 1
ATOM 766 C CA . ASP A 1 96 ? 14.528 8.615 -33.368 1.00 81.50 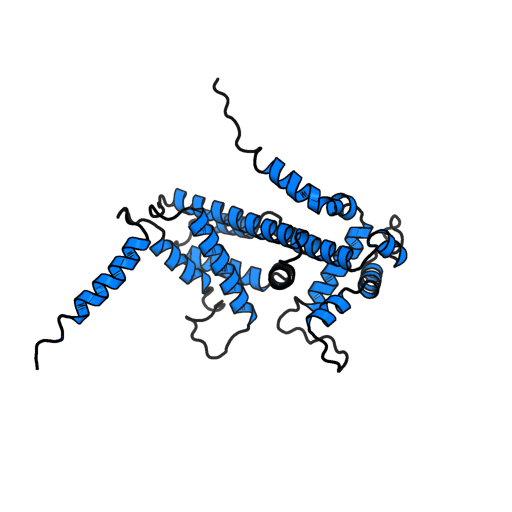96 ASP A CA 1
ATOM 767 C C . ASP A 1 96 ? 14.001 7.236 -32.938 1.00 81.50 96 ASP A C 1
ATOM 769 O O . ASP A 1 96 ? 13.512 7.075 -31.826 1.00 81.50 96 ASP A O 1
ATOM 773 N N . LYS A 1 97 ? 14.157 6.186 -33.743 1.00 87.44 97 LYS A N 1
ATOM 774 C CA . LYS A 1 97 ? 13.784 4.831 -33.306 1.00 87.44 97 LYS A CA 1
ATOM 775 C C . LYS A 1 97 ? 14.600 4.398 -32.061 1.00 87.44 97 LYS A C 1
ATOM 777 O O . LYS A 1 97 ? 15.814 4.632 -32.032 1.00 87.44 97 LYS A O 1
ATOM 782 N N . PRO A 1 98 ? 14.006 3.743 -31.037 1.00 90.12 98 PRO A N 1
ATOM 783 C CA . PRO A 1 98 ? 14.777 3.132 -29.954 1.00 90.12 98 PRO A CA 1
ATOM 784 C C . PRO A 1 98 ? 15.786 2.125 -30.518 1.00 90.12 98 PRO A C 1
ATOM 786 O O . PRO A 1 98 ? 15.445 1.322 -31.376 1.00 90.12 98 PRO A O 1
ATOM 789 N N . THR A 1 99 ? 17.038 2.158 -30.057 1.00 92.44 99 THR A N 1
ATOM 790 C CA . THR A 1 99 ? 18.080 1.217 -30.509 1.00 92.44 99 THR A CA 1
ATOM 791 C C . THR A 1 99 ? 18.897 0.682 -29.343 1.00 92.44 99 THR A C 1
ATOM 793 O O . THR A 1 99 ? 19.007 1.312 -28.287 1.00 92.44 99 THR A O 1
ATOM 796 N N . GLU A 1 100 ? 19.574 -0.452 -29.548 1.00 93.00 100 GLU A N 1
ATOM 797 C CA . GLU A 1 100 ? 20.481 -1.002 -28.536 1.00 93.00 100 GLU A CA 1
ATOM 798 C C . GLU A 1 100 ? 21.633 -0.039 -28.197 1.00 93.00 100 GLU A C 1
ATOM 800 O O . GLU A 1 100 ? 22.064 0.051 -27.047 1.00 93.00 100 GLU A O 1
ATOM 805 N N . SER A 1 101 ? 22.130 0.720 -29.177 1.00 90.94 101 SER A N 1
ATOM 806 C CA . SER A 1 101 ? 23.160 1.735 -28.938 1.00 90.94 101 SER A CA 1
ATOM 807 C C . SER A 1 101 ? 22.641 2.865 -28.047 1.00 90.94 101 SER A C 1
ATOM 809 O O . SER A 1 101 ? 23.339 3.254 -27.111 1.00 90.94 101 SER A O 1
ATOM 811 N N . ALA A 1 102 ? 21.405 3.328 -28.266 1.00 90.25 102 ALA A N 1
ATOM 812 C CA . ALA A 1 102 ? 20.764 4.327 -27.410 1.00 90.25 102 ALA A CA 1
ATOM 813 C C . ALA A 1 102 ? 20.538 3.813 -25.977 1.00 90.25 102 ALA A C 1
ATOM 815 O O . ALA A 1 102 ? 20.700 4.579 -25.023 1.00 90.25 102 ALA A O 1
ATOM 816 N N . PHE A 1 103 ? 20.221 2.525 -25.814 1.00 91.31 103 PHE A N 1
ATOM 817 C CA . PHE A 1 103 ? 20.151 1.880 -24.502 1.00 91.31 103 PHE A CA 1
ATOM 818 C C . PHE A 1 103 ? 21.527 1.847 -23.823 1.00 91.31 103 PHE A C 1
ATOM 820 O O . PHE A 1 103 ? 21.670 2.294 -22.688 1.00 91.31 103 PHE A O 1
ATOM 827 N N . ARG A 1 104 ? 22.568 1.349 -24.510 1.00 90.50 104 ARG A N 1
ATOM 828 C CA . ARG A 1 104 ? 23.931 1.226 -23.948 1.00 90.50 104 ARG A CA 1
ATOM 829 C C . ARG A 1 104 ? 24.550 2.570 -23.581 1.00 90.50 104 ARG A C 1
ATOM 831 O O . ARG A 1 104 ? 25.343 2.630 -22.645 1.00 90.50 104 ARG A O 1
ATOM 838 N N . TYR A 1 105 ? 24.204 3.617 -24.326 1.00 88.69 105 TYR A N 1
ATOM 839 C CA . TYR A 1 105 ? 24.617 4.984 -24.030 1.00 88.69 105 TYR A CA 1
ATOM 840 C C . TYR A 1 105 ? 24.111 5.447 -22.654 1.00 88.69 105 TYR A C 1
ATOM 842 O O . TYR A 1 105 ? 24.854 6.093 -21.923 1.00 88.69 105 TYR A O 1
ATOM 850 N N . ARG A 1 106 ? 22.883 5.062 -22.281 1.00 87.94 106 ARG A N 1
ATOM 851 C CA . ARG A 1 106 ? 22.266 5.379 -20.980 1.00 87.94 106 ARG A CA 1
ATOM 852 C C . ARG A 1 106 ? 22.757 4.445 -19.882 1.00 87.94 106 ARG A C 1
ATOM 854 O O . ARG A 1 106 ? 23.229 4.891 -18.843 1.00 87.94 106 ARG A O 1
ATOM 861 N N . TRP A 1 107 ? 22.726 3.141 -20.148 1.00 91.12 107 TRP A N 1
ATOM 862 C CA . TRP A 1 107 ? 23.134 2.119 -19.191 1.00 91.12 107 TRP A CA 1
ATOM 863 C C . TRP A 1 107 ? 24.301 1.301 -19.717 1.00 91.12 107 TRP A C 1
ATOM 865 O O . TRP A 1 107 ? 24.154 0.353 -20.494 1.00 91.12 107 TRP A O 1
ATOM 875 N N . ARG A 1 108 ? 25.492 1.609 -19.193 1.00 84.69 108 ARG A N 1
ATOM 876 C CA . ARG A 1 108 ? 26.705 0.840 -19.494 1.00 84.69 108 ARG A CA 1
ATOM 877 C C . ARG A 1 108 ? 26.597 -0.618 -19.029 1.00 84.69 108 ARG A C 1
ATOM 879 O O . ARG A 1 108 ? 27.170 -1.507 -19.659 1.00 84.69 108 ARG A O 1
ATOM 886 N N . ARG A 1 109 ? 25.887 -0.876 -17.924 1.00 86.31 109 ARG A N 1
ATOM 887 C CA . ARG A 1 109 ? 25.704 -2.210 -17.322 1.00 86.31 109 ARG A CA 1
ATOM 888 C C . ARG A 1 109 ? 24.225 -2.496 -17.080 1.00 86.31 109 ARG A C 1
ATOM 890 O O . ARG A 1 109 ? 23.490 -1.600 -16.684 1.00 86.31 109 ARG A O 1
ATOM 897 N N . GLN A 1 110 ? 23.830 -3.763 -17.232 1.00 85.94 110 GLN A N 1
ATOM 898 C CA . GLN A 1 110 ? 22.457 -4.223 -16.981 1.00 85.94 110 GLN A CA 1
ATOM 899 C C . GLN A 1 110 ? 22.002 -3.931 -15.544 1.00 85.94 110 GLN A C 1
ATOM 901 O O . GLN A 1 110 ? 20.866 -3.530 -15.349 1.00 85.94 110 GLN A O 1
ATOM 906 N N . ALA A 1 111 ? 22.889 -4.073 -14.554 1.00 85.00 111 ALA A N 1
ATOM 907 C CA . ALA A 1 111 ? 22.564 -3.792 -13.153 1.00 85.00 111 ALA A CA 1
ATOM 908 C C . ALA A 1 111 ? 22.093 -2.344 -12.922 1.00 85.00 111 ALA A C 1
ATOM 910 O O . ALA A 1 111 ? 21.155 -2.133 -12.167 1.00 85.00 111 ALA A O 1
ATOM 911 N N . GLY A 1 112 ? 22.696 -1.366 -13.613 1.00 86.19 112 GLY A N 1
ATOM 912 C CA . GLY A 1 112 ? 22.262 0.032 -13.523 1.00 86.19 112 GLY A CA 1
ATOM 913 C C . GLY A 1 112 ? 20.856 0.231 -14.087 1.00 86.19 112 GLY A C 1
ATOM 914 O O . GLY A 1 112 ? 20.019 0.831 -13.433 1.00 86.19 112 GLY A O 1
ATOM 915 N N . PHE A 1 113 ? 20.567 -0.367 -15.248 1.00 89.31 113 PHE A N 1
ATOM 916 C CA . PHE A 1 113 ? 19.215 -0.349 -15.814 1.00 89.31 113 PHE A CA 1
ATOM 917 C C . PHE A 1 113 ? 18.185 -1.001 -14.886 1.00 89.31 113 PHE A C 1
ATOM 919 O O . PHE A 1 113 ? 17.111 -0.453 -14.693 1.00 89.31 113 PHE A O 1
ATOM 926 N N . LEU A 1 114 ? 18.500 -2.165 -14.311 1.00 87.88 114 LEU A N 1
ATOM 927 C CA . LEU A 1 114 ? 17.577 -2.879 -13.425 1.00 87.88 114 LEU A CA 1
ATOM 928 C C . LEU A 1 114 ? 17.242 -2.069 -12.177 1.00 87.88 114 LEU A C 1
ATOM 930 O O . LEU A 1 114 ? 16.092 -2.060 -11.755 1.00 87.88 114 LEU A O 1
ATOM 934 N N . ARG A 1 115 ? 18.234 -1.386 -11.605 1.00 88.12 115 ARG A N 1
ATOM 935 C CA . ARG A 1 115 ? 18.023 -0.500 -10.466 1.00 88.12 115 ARG A CA 1
ATOM 936 C C . ARG A 1 115 ? 17.082 0.648 -10.824 1.00 88.12 115 ARG A C 1
ATOM 938 O O . ARG A 1 115 ? 16.085 0.843 -10.135 1.00 88.12 115 ARG A O 1
ATOM 945 N N . ASP A 1 116 ? 17.363 1.348 -11.921 1.00 88.88 116 ASP A N 1
ATOM 946 C CA . ASP A 1 116 ? 16.526 2.458 -12.381 1.00 88.88 116 ASP A CA 1
ATOM 947 C C . ASP A 1 116 ? 15.113 1.976 -12.726 1.00 88.88 116 ASP A C 1
ATOM 949 O O . ASP A 1 116 ? 14.141 2.648 -12.405 1.00 88.88 116 ASP A O 1
ATOM 953 N N . LEU A 1 117 ? 14.983 0.784 -13.316 1.00 91.06 117 LEU A N 1
ATOM 954 C CA . LEU A 1 117 ? 13.701 0.154 -13.618 1.00 91.06 117 LEU A CA 1
ATOM 955 C C . LEU A 1 117 ? 12.895 -0.155 -12.353 1.00 91.06 117 LEU A C 1
ATOM 957 O O . LEU A 1 117 ? 11.697 0.110 -12.321 1.00 91.06 117 LEU A O 1
ATOM 961 N N . VAL A 1 118 ? 13.533 -0.696 -11.312 1.00 89.62 118 VAL A N 1
ATOM 962 C CA . VAL A 1 118 ? 12.879 -0.954 -10.022 1.00 89.62 118 VAL A CA 1
ATOM 963 C C . VAL A 1 118 ? 12.355 0.351 -9.432 1.00 89.62 118 VAL A C 1
ATOM 965 O O . VAL A 1 118 ? 11.168 0.445 -9.132 1.00 89.62 118 VAL A O 1
ATOM 968 N N . ILE A 1 119 ? 13.200 1.378 -9.345 1.00 88.94 119 ILE A N 1
ATOM 969 C CA . ILE A 1 119 ? 12.816 2.689 -8.806 1.00 88.94 119 ILE A CA 1
ATOM 970 C C . ILE A 1 119 ? 11.685 3.301 -9.643 1.00 88.94 119 ILE A C 1
ATOM 972 O O . ILE A 1 119 ? 10.669 3.727 -9.098 1.00 88.94 119 ILE A O 1
ATOM 976 N N . TYR A 1 120 ? 11.815 3.267 -10.970 1.00 90.19 120 TYR A N 1
ATOM 977 C CA . TYR A 1 120 ? 10.808 3.774 -11.895 1.00 90.19 120 TYR A CA 1
ATOM 978 C C . TYR A 1 120 ? 9.467 3.051 -11.737 1.00 90.19 120 TYR A C 1
ATOM 980 O O . TYR A 1 120 ? 8.423 3.699 -11.694 1.00 90.19 120 TYR A O 1
ATOM 988 N N . SER A 1 121 ? 9.472 1.725 -11.591 1.00 90.25 121 SER A N 1
ATOM 989 C CA . SER A 1 121 ? 8.239 0.952 -11.408 1.00 90.25 121 SER A CA 1
ATOM 990 C C . SER A 1 121 ? 7.501 1.300 -10.111 1.00 90.25 121 SER A C 1
ATOM 992 O O . SER A 1 121 ? 6.285 1.174 -10.049 1.00 90.25 121 SER A O 1
ATOM 994 N N . LEU A 1 122 ? 8.208 1.808 -9.095 1.00 89.50 122 LEU A N 1
ATOM 995 C CA . LEU A 1 122 ? 7.633 2.225 -7.815 1.00 89.50 122 LEU A CA 1
ATOM 996 C C . LEU A 1 122 ? 7.086 3.663 -7.820 1.00 89.50 122 LEU A C 1
ATOM 998 O O . LEU A 1 122 ? 6.408 4.040 -6.865 1.00 89.50 122 LEU A O 1
ATOM 1002 N N . ARG A 1 123 ? 7.319 4.454 -8.881 1.00 87.75 123 ARG A N 1
ATOM 1003 C CA . ARG A 1 123 ? 6.997 5.898 -8.932 1.00 87.75 123 ARG A CA 1
ATOM 1004 C C . ARG A 1 123 ? 5.551 6.226 -8.555 1.00 87.75 123 ARG A C 1
ATOM 1006 O O . ARG A 1 123 ? 5.308 7.138 -7.776 1.00 87.75 123 ARG A O 1
ATOM 1013 N N . HIS A 1 124 ? 4.590 5.439 -9.040 1.00 84.56 124 HIS A N 1
ATOM 1014 C CA . HIS A 1 124 ? 3.163 5.666 -8.774 1.00 84.56 124 HIS A CA 1
ATOM 1015 C C . HIS A 1 124 ? 2.792 5.446 -7.308 1.00 84.56 124 HIS A C 1
ATOM 1017 O O . HIS A 1 124 ? 1.818 6.014 -6.832 1.00 84.56 124 HIS A O 1
ATOM 1023 N N . ARG A 1 125 ? 3.570 4.639 -6.580 1.00 85.56 125 ARG A N 1
ATOM 1024 C CA . ARG A 1 125 ? 3.367 4.380 -5.149 1.00 85.56 125 ARG A CA 1
ATOM 1025 C C . ARG A 1 125 ? 4.124 5.346 -4.239 1.00 85.56 125 ARG A C 1
ATOM 1027 O O . ARG A 1 125 ? 3.875 5.335 -3.039 1.00 85.56 125 ARG A O 1
ATOM 1034 N N . MET A 1 126 ? 5.035 6.140 -4.802 1.00 80.25 126 MET A N 1
ATOM 1035 C CA . MET A 1 126 ? 5.655 7.287 -4.130 1.00 80.25 126 MET A CA 1
ATOM 1036 C C . MET A 1 126 ? 4.767 8.537 -4.204 1.00 80.25 126 MET A C 1
ATOM 1038 O O . MET A 1 126 ? 4.999 9.491 -3.471 1.00 80.25 126 MET A O 1
ATOM 1042 N N . ALA A 1 127 ? 3.770 8.548 -5.094 1.00 76.31 127 ALA A N 1
ATOM 1043 C CA . ALA A 1 127 ? 2.757 9.593 -5.136 1.00 76.31 127 ALA A CA 1
ATOM 1044 C C . ALA A 1 127 ? 1.750 9.436 -3.984 1.00 76.31 127 ALA A C 1
ATOM 1046 O O . ALA A 1 127 ? 1.594 8.354 -3.413 1.00 76.31 127 ALA A O 1
ATOM 1047 N N . GLU A 1 128 ? 1.051 10.527 -3.666 1.00 68.75 128 GLU A N 1
ATOM 1048 C CA . GLU A 1 128 ? 0.033 10.556 -2.617 1.00 68.75 128 GLU A CA 1
ATOM 1049 C C . GLU A 1 128 ? -1.038 9.464 -2.848 1.00 68.75 128 GLU A C 1
ATOM 1051 O O . GLU A 1 128 ? -1.592 9.371 -3.952 1.00 68.75 128 GLU A O 1
ATOM 1056 N N . PRO A 1 129 ? -1.362 8.624 -1.846 1.00 77.44 129 PRO A N 1
ATOM 1057 C CA . PRO A 1 129 ? -2.280 7.510 -2.051 1.00 77.44 129 PRO A CA 1
ATOM 1058 C C . PRO A 1 129 ? -3.727 7.985 -2.253 1.00 77.44 129 PRO A C 1
ATOM 1060 O O . PRO A 1 129 ? -4.431 8.302 -1.303 1.00 77.44 129 PRO A O 1
ATOM 1063 N N . GLU A 1 130 ? -4.254 7.920 -3.478 1.00 84.31 130 GLU A N 1
ATOM 1064 C CA . GLU A 1 130 ? -5.674 8.228 -3.767 1.00 84.31 130 GLU A CA 1
ATOM 1065 C C . GLU A 1 130 ? -6.681 7.425 -2.912 1.00 84.31 130 GLU A C 1
ATOM 1067 O O . GLU A 1 130 ? -7.835 7.828 -2.720 1.00 84.31 130 GLU A O 1
ATOM 1072 N N . ARG A 1 131 ? -6.236 6.292 -2.357 1.00 86.94 131 ARG A N 1
ATOM 1073 C CA . ARG A 1 131 ? -7.021 5.435 -1.462 1.00 86.94 131 ARG A CA 1
ATOM 1074 C C . ARG A 1 131 ? -7.369 6.124 -0.140 1.00 86.94 131 ARG A C 1
ATOM 1076 O O . ARG A 1 131 ? -8.517 6.018 0.293 1.00 86.94 131 ARG A O 1
ATOM 1083 N N . THR A 1 132 ? -6.458 6.900 0.454 1.00 89.38 132 THR A N 1
ATOM 1084 C CA . THR A 1 132 ? -6.746 7.641 1.698 1.00 89.38 132 THR A CA 1
ATOM 1085 C C . THR A 1 132 ? -7.745 8.765 1.442 1.00 89.38 132 THR A C 1
ATOM 1087 O O . THR A 1 132 ? -8.722 8.890 2.177 1.00 89.38 132 THR A O 1
ATOM 1090 N N . LYS A 1 133 ? -7.622 9.495 0.324 1.00 89.88 133 LYS A N 1
ATOM 1091 C CA . LYS A 1 133 ? -8.619 10.500 -0.103 1.00 89.88 133 LYS A CA 1
ATOM 1092 C C . LYS A 1 133 ? -10.013 9.900 -0.270 1.00 89.88 133 LYS A C 1
ATOM 1094 O O . LYS A 1 133 ? -11.018 10.526 0.062 1.00 89.88 133 LYS A O 1
ATOM 1099 N N . ARG A 1 134 ? -10.103 8.679 -0.805 1.00 90.81 134 ARG A N 1
ATOM 1100 C CA . ARG A 1 134 ? -11.378 7.959 -0.908 1.00 90.81 134 ARG A CA 1
ATOM 1101 C C . ARG A 1 134 ? -11.925 7.575 0.468 1.00 90.81 134 ARG A C 1
ATOM 1103 O O . ARG A 1 134 ? -13.132 7.700 0.666 1.00 90.81 134 ARG A O 1
ATOM 1110 N N . ALA A 1 135 ? -11.069 7.136 1.388 1.00 92.69 135 ALA A N 1
ATOM 1111 C CA . ALA A 1 135 ? -11.458 6.827 2.761 1.00 92.69 135 ALA A CA 1
ATOM 1112 C C . ALA A 1 135 ? -11.996 8.069 3.495 1.00 92.69 135 ALA A C 1
ATOM 1114 O O . ALA A 1 135 ? -13.062 7.982 4.099 1.00 92.69 135 ALA A O 1
ATOM 1115 N N . PHE A 1 136 ? -11.347 9.232 3.346 1.00 92.75 136 PHE A N 1
ATOM 1116 C CA . PHE A 1 136 ? -11.851 10.515 3.855 1.00 92.75 136 PHE A CA 1
ATOM 1117 C C . PHE A 1 136 ? -13.264 10.817 3.353 1.00 92.75 136 PHE A C 1
ATOM 1119 O O . PHE A 1 136 ? -14.165 11.024 4.158 1.00 92.75 136 PHE A O 1
ATOM 1126 N N . ARG A 1 137 ? -13.502 10.727 2.037 1.00 93.19 137 ARG A N 1
ATOM 1127 C CA . ARG A 1 137 ? -14.839 10.968 1.461 1.00 93.19 137 ARG A CA 1
ATOM 1128 C C . ARG A 1 137 ? -15.914 10.025 2.007 1.00 93.19 137 ARG A C 1
ATOM 1130 O O . ARG A 1 137 ? -17.058 10.435 2.173 1.00 93.19 137 ARG A O 1
ATOM 1137 N N . LEU A 1 138 ? -15.567 8.756 2.244 1.00 91.69 138 LEU A N 1
ATOM 1138 C CA . LEU A 1 138 ? -16.493 7.788 2.842 1.00 91.69 138 LEU A CA 1
ATOM 1139 C C . LEU A 1 138 ? -16.811 8.144 4.297 1.00 91.69 138 LEU A C 1
ATOM 1141 O O . LEU A 1 138 ? -17.958 8.016 4.713 1.00 91.69 138 LEU A O 1
ATOM 1145 N N . PHE A 1 139 ? -15.816 8.603 5.053 1.00 91.25 139 PHE A N 1
ATOM 1146 C CA . PHE A 1 139 ? -15.998 9.026 6.437 1.00 91.25 139 PHE A CA 1
ATOM 1147 C C . PHE A 1 139 ? -16.845 10.306 6.543 1.00 91.25 139 PHE A C 1
ATOM 1149 O O . PHE A 1 139 ? -17.823 10.335 7.287 1.00 91.25 139 PHE A O 1
ATOM 1156 N N . GLU A 1 140 ? -16.537 11.330 5.741 1.00 91.38 140 GLU A N 1
ATOM 1157 C CA . GLU A 1 140 ? -17.244 12.621 5.720 1.00 91.38 140 GLU A CA 1
ATOM 1158 C C . GLU A 1 140 ? -18.718 12.509 5.313 1.00 91.38 140 GLU A C 1
ATOM 1160 O O . GLU A 1 140 ? -19.540 13.326 5.729 1.00 91.38 140 GLU A O 1
ATOM 1165 N N . ALA A 1 141 ? -19.078 11.500 4.513 1.00 91.88 141 ALA A N 1
ATOM 1166 C CA . ALA A 1 141 ? -20.462 11.279 4.105 1.00 91.88 141 ALA A CA 1
ATOM 1167 C C . ALA A 1 141 ? -21.398 11.005 5.301 1.00 91.88 141 ALA A C 1
ATOM 1169 O O . ALA A 1 141 ? -22.585 11.325 5.223 1.00 91.88 141 ALA A O 1
ATOM 1170 N N . GLY A 1 142 ? -20.879 10.433 6.398 1.00 84.00 142 GLY A N 1
ATOM 1171 C CA . GLY A 1 142 ? -21.604 10.261 7.664 1.00 84.00 142 GLY A CA 1
ATOM 1172 C C . GLY A 1 142 ? -22.873 9.398 7.591 1.00 84.00 142 GLY A C 1
ATOM 1173 O O . GLY A 1 142 ? -23.712 9.464 8.487 1.00 84.00 142 GLY A O 1
ATOM 1174 N N . ASP A 1 143 ? -23.050 8.600 6.536 1.00 86.06 143 ASP A N 1
ATOM 1175 C CA . ASP A 1 143 ? -24.279 7.848 6.246 1.00 86.06 143 ASP A CA 1
ATOM 1176 C C . ASP A 1 143 ? -24.317 6.450 6.892 1.00 86.06 143 ASP A C 1
ATOM 1178 O O . ASP A 1 143 ? -25.318 5.735 6.786 1.00 86.06 143 ASP A O 1
ATOM 1182 N N . ARG A 1 144 ? -23.230 6.041 7.558 1.00 87.69 144 ARG A N 1
ATOM 1183 C CA . ARG A 1 144 ? -22.982 4.665 8.014 1.00 87.69 144 ARG A CA 1
ATOM 1184 C C . ARG A 1 144 ? -22.478 4.607 9.450 1.00 87.69 144 ARG A C 1
ATOM 1186 O O . ARG A 1 144 ? -21.862 5.537 9.962 1.00 87.69 144 ARG A O 1
ATOM 1193 N N . THR A 1 145 ? -22.709 3.464 10.091 1.00 92.31 145 THR A N 1
ATOM 1194 C CA . THR A 1 145 ? -22.099 3.143 11.384 1.00 92.31 145 THR A CA 1
ATOM 1195 C C . THR A 1 145 ? -20.596 2.886 11.226 1.00 92.31 145 THR A C 1
ATOM 1197 O O . THR A 1 145 ? -20.133 2.460 10.165 1.00 92.31 145 THR A O 1
ATOM 1200 N N . VAL A 1 146 ? -19.821 3.135 12.287 1.00 91.50 146 VAL A N 1
ATOM 1201 C CA . VAL A 1 146 ? -18.346 3.045 12.266 1.00 91.50 146 VAL A CA 1
ATOM 1202 C C . VAL A 1 146 ? -17.854 1.655 11.855 1.00 91.50 146 VAL A C 1
ATOM 1204 O O . VAL A 1 146 ? -16.919 1.543 11.068 1.00 91.50 146 VAL A O 1
ATOM 1207 N N . ASP A 1 147 ? -18.504 0.590 12.324 1.00 93.56 147 ASP A N 1
ATOM 1208 C CA . ASP A 1 147 ? -18.172 -0.788 11.953 1.00 93.56 147 ASP A CA 1
ATOM 1209 C C . ASP A 1 147 ? -18.329 -1.032 10.443 1.00 93.56 147 ASP A C 1
ATOM 1211 O O . ASP A 1 147 ? -17.452 -1.625 9.817 1.00 93.56 147 ASP A O 1
ATOM 1215 N N . LYS A 1 148 ? -19.392 -0.494 9.831 1.00 94.81 148 LYS A N 1
ATOM 1216 C CA . LYS A 1 148 ? -19.634 -0.606 8.387 1.00 94.81 148 LYS A CA 1
ATOM 1217 C C . LYS A 1 148 ? -18.675 0.230 7.554 1.00 94.81 148 LYS A C 1
ATOM 1219 O O . LYS A 1 148 ? -18.283 -0.211 6.474 1.00 94.81 148 LYS A O 1
ATOM 1224 N N . LEU A 1 149 ? -18.267 1.394 8.056 1.00 94.62 149 LEU A N 1
ATOM 1225 C CA . LEU A 1 149 ? -17.217 2.197 7.429 1.00 94.62 149 LEU A CA 1
ATOM 1226 C C . LEU A 1 149 ? -15.873 1.463 7.446 1.00 94.62 149 LEU A C 1
ATOM 1228 O O . LEU A 1 149 ? -15.205 1.401 6.416 1.00 94.62 149 LEU A O 1
ATOM 1232 N N . ILE A 1 150 ? -15.505 0.850 8.577 1.00 95.75 150 ILE A N 1
ATOM 1233 C CA . ILE A 1 150 ? -14.281 0.044 8.679 1.00 95.75 150 ILE A CA 1
ATOM 1234 C C . ILE A 1 150 ? -14.326 -1.118 7.686 1.00 95.75 150 ILE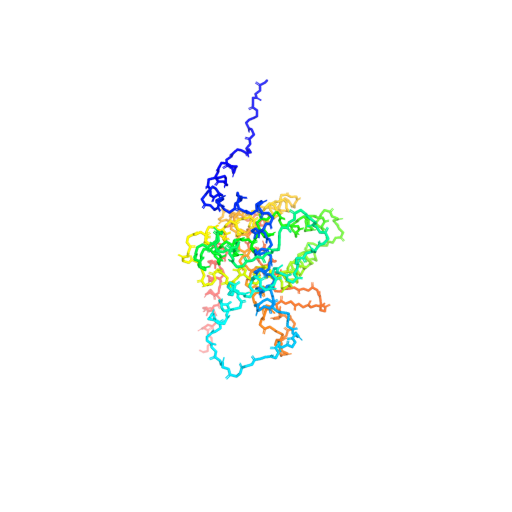 A C 1
ATOM 1236 O O . ILE A 1 150 ? -13.366 -1.294 6.933 1.00 95.75 150 ILE A O 1
ATOM 1240 N N . ASP A 1 151 ? -15.422 -1.885 7.651 1.00 95.50 151 ASP A N 1
ATOM 1241 C CA . ASP A 1 151 ? -15.594 -2.994 6.703 1.00 95.50 151 ASP A CA 1
ATOM 1242 C C . ASP A 1 151 ? -15.375 -2.525 5.259 1.00 95.50 151 ASP A C 1
ATOM 1244 O O . ASP A 1 151 ? -14.570 -3.107 4.532 1.00 95.50 151 ASP A O 1
ATOM 1248 N N . GLU A 1 152 ? -16.026 -1.434 4.853 1.00 95.00 152 GLU A N 1
ATOM 1249 C CA . GLU A 1 152 ? -15.958 -0.931 3.484 1.00 95.00 152 GLU A CA 1
ATOM 1250 C C . GLU A 1 152 ? -14.580 -0.380 3.100 1.00 95.00 152 GLU A C 1
ATOM 1252 O O . GLU A 1 152 ? -14.071 -0.717 2.026 1.00 95.00 152 GLU A O 1
ATOM 1257 N N . ILE A 1 153 ? -13.969 0.448 3.953 1.00 95.44 153 ILE A N 1
ATOM 1258 C CA . ILE A 1 153 ? -12.649 1.041 3.697 1.00 95.44 153 ILE A CA 1
ATOM 1259 C C . ILE A 1 153 ? -11.609 -0.071 3.564 1.00 95.44 153 ILE A C 1
ATOM 1261 O O . ILE A 1 153 ? -10.891 -0.139 2.567 1.00 95.44 153 ILE A O 1
ATOM 1265 N N . THR A 1 154 ? -11.570 -0.988 4.530 1.00 96.19 154 THR A N 1
ATOM 1266 C CA . THR A 1 154 ? -10.581 -2.073 4.544 1.00 96.19 154 THR A CA 1
ATOM 1267 C C . THR A 1 154 ? -10.822 -3.098 3.433 1.00 96.19 154 THR A C 1
ATOM 1269 O O . THR A 1 154 ? -9.863 -3.549 2.810 1.00 96.19 154 THR A O 1
ATOM 1272 N N . TYR A 1 155 ? -12.076 -3.437 3.111 1.00 95.44 155 TYR A N 1
ATOM 1273 C CA . TYR A 1 155 ? -12.393 -4.301 1.969 1.00 95.44 155 TYR A CA 1
ATOM 1274 C C . TYR A 1 155 ? -11.916 -3.684 0.649 1.00 95.44 155 TYR A C 1
ATOM 1276 O O . TYR A 1 155 ? -11.266 -4.370 -0.143 1.00 95.44 155 TYR A O 1
ATOM 1284 N N . ASN A 1 156 ? -12.213 -2.401 0.413 1.00 94.94 156 ASN A N 1
ATOM 1285 C CA . ASN A 1 156 ? -11.789 -1.713 -0.805 1.00 94.94 156 ASN A CA 1
ATOM 1286 C C . ASN A 1 156 ? -10.255 -1.620 -0.883 1.00 94.94 156 ASN A C 1
ATOM 1288 O O . ASN A 1 156 ? -9.702 -1.956 -1.927 1.00 94.94 156 ASN A O 1
ATOM 1292 N N . GLU A 1 157 ? -9.572 -1.279 0.217 1.00 94.69 157 GLU A N 1
ATOM 1293 C CA . GLU A 1 157 ? -8.102 -1.216 0.275 1.00 94.69 157 GLU A CA 1
ATOM 1294 C C . GLU A 1 157 ? -7.466 -2.557 -0.110 1.00 94.69 157 GLU A C 1
ATOM 1296 O O . GLU A 1 157 ? -6.638 -2.629 -1.018 1.00 94.69 157 GLU A O 1
ATOM 1301 N N . ILE A 1 158 ? -7.890 -3.650 0.535 1.00 94.62 158 ILE A N 1
ATOM 1302 C CA . ILE A 1 158 ? -7.343 -4.984 0.264 1.00 94.62 158 ILE A CA 1
ATOM 1303 C C . ILE A 1 158 ? -7.662 -5.430 -1.165 1.00 94.62 158 ILE A C 1
ATOM 1305 O O . ILE A 1 158 ? -6.813 -6.028 -1.829 1.00 94.62 158 ILE A O 1
ATOM 1309 N N . LYS A 1 159 ? -8.870 -5.148 -1.662 1.00 93.06 159 LYS A N 1
ATOM 1310 C CA . LYS A 1 159 ? -9.279 -5.499 -3.026 1.00 93.06 159 LYS A CA 1
ATOM 1311 C C . LYS A 1 159 ? -8.443 -4.776 -4.079 1.00 93.06 159 LYS A C 1
ATOM 1313 O O . LYS A 1 159 ? -8.005 -5.412 -5.037 1.00 93.06 159 LYS A O 1
ATOM 1318 N N . GLU A 1 160 ? -8.214 -3.481 -3.894 1.00 92.19 160 GLU A N 1
ATOM 1319 C CA . GLU A 1 160 ? -7.413 -2.661 -4.800 1.00 92.19 160 GLU A CA 1
ATOM 1320 C C . GLU A 1 160 ? -5.936 -3.068 -4.746 1.00 92.19 160 GLU A C 1
ATOM 1322 O O . GLU A 1 160 ? -5.346 -3.352 -5.787 1.00 92.19 160 GLU A O 1
ATOM 1327 N N . LEU A 1 161 ? -5.353 -3.215 -3.550 1.00 91.88 161 LEU A N 1
ATOM 1328 C CA . LEU A 1 161 ? -3.965 -3.671 -3.389 1.00 91.88 161 LEU A CA 1
ATOM 1329 C C . LEU A 1 161 ? -3.726 -5.070 -3.960 1.00 91.88 161 LEU A C 1
ATOM 1331 O O . LEU A 1 161 ? -2.675 -5.336 -4.540 1.00 91.88 161 LEU A O 1
ATOM 1335 N N . ARG A 1 162 ? -4.706 -5.973 -3.843 1.00 89.75 162 ARG A N 1
ATOM 1336 C CA . ARG A 1 162 ? -4.635 -7.298 -4.468 1.00 89.75 162 ARG A CA 1
ATOM 1337 C C . ARG A 1 162 ? -4.486 -7.192 -5.985 1.00 89.75 162 ARG A C 1
ATOM 1339 O O . ARG A 1 162 ? -3.816 -8.041 -6.570 1.00 89.75 162 ARG A O 1
ATOM 1346 N N . GLN A 1 163 ? -5.119 -6.208 -6.623 1.00 88.69 163 GLN A N 1
ATOM 1347 C CA . GLN A 1 163 ? -5.100 -5.990 -8.077 1.00 88.69 163 GLN A CA 1
ATOM 1348 C C . GLN A 1 163 ? -3.939 -5.092 -8.540 1.00 88.69 163 GLN A C 1
ATOM 1350 O O . GLN A 1 163 ? -3.619 -5.067 -9.726 1.00 88.69 163 GLN A O 1
ATOM 1355 N N . ASP A 1 164 ? -3.278 -4.402 -7.614 1.00 90.19 164 ASP A N 1
ATOM 1356 C CA . ASP A 1 164 ? -2.168 -3.494 -7.882 1.00 90.19 164 ASP A CA 1
ATOM 1357 C C . ASP A 1 164 ? -0.877 -4.264 -8.231 1.00 90.19 164 ASP A C 1
ATOM 1359 O O . ASP A 1 164 ? -0.212 -4.872 -7.384 1.00 90.19 164 ASP A O 1
ATOM 1363 N N . LYS A 1 165 ? -0.501 -4.228 -9.514 1.00 88.81 165 LYS A N 1
ATOM 1364 C CA . LYS A 1 165 ? 0.720 -4.869 -10.030 1.00 88.81 165 LYS A CA 1
ATOM 1365 C C . LYS A 1 165 ? 1.988 -4.237 -9.456 1.00 88.81 165 LYS A C 1
ATOM 1367 O O . LYS A 1 165 ? 2.940 -4.964 -9.166 1.00 88.81 165 LYS A O 1
ATOM 1372 N N . THR A 1 166 ? 1.982 -2.929 -9.217 1.00 90.00 166 THR A N 1
ATOM 1373 C CA . THR A 1 166 ? 3.108 -2.215 -8.613 1.00 90.00 166 THR A CA 1
ATOM 1374 C C . THR A 1 166 ? 3.284 -2.609 -7.151 1.00 90.00 166 THR A C 1
ATOM 1376 O O . THR A 1 166 ? 4.415 -2.805 -6.712 1.00 90.00 166 THR A O 1
ATOM 1379 N N . PHE A 1 167 ? 2.196 -2.820 -6.402 1.00 90.75 167 PHE A N 1
ATOM 1380 C CA . PHE A 1 167 ? 2.281 -3.367 -5.042 1.00 90.75 167 PHE A CA 1
ATOM 1381 C C . PHE A 1 167 ? 2.915 -4.765 -5.029 1.00 90.75 167 PHE A C 1
ATOM 1383 O O . PHE A 1 167 ? 3.812 -5.040 -4.232 1.00 90.75 167 PHE A O 1
ATOM 1390 N N . ARG A 1 168 ? 2.509 -5.655 -5.945 1.00 89.06 168 ARG A N 1
ATOM 1391 C CA . ARG A 1 168 ? 3.121 -6.992 -6.058 1.00 89.06 168 ARG A CA 1
ATOM 1392 C C . ARG A 1 168 ? 4.624 -6.896 -6.350 1.00 89.06 168 ARG A C 1
ATOM 1394 O O . ARG A 1 168 ? 5.410 -7.606 -5.725 1.00 89.06 168 ARG A O 1
ATOM 1401 N N . LEU A 1 169 ? 5.025 -6.004 -7.260 1.00 88.88 169 LEU A N 1
ATOM 1402 C CA . LEU A 1 169 ? 6.437 -5.742 -7.552 1.00 88.88 169 LEU A CA 1
ATOM 1403 C C . LEU A 1 169 ? 7.186 -5.190 -6.333 1.00 88.88 169 LEU A C 1
ATOM 1405 O O . LEU A 1 169 ? 8.262 -5.698 -6.028 1.00 88.88 169 LEU A O 1
ATOM 1409 N N . GLN A 1 170 ? 6.607 -4.233 -5.600 1.00 91.38 170 GLN A N 1
ATOM 1410 C CA . GLN A 1 170 ? 7.165 -3.713 -4.346 1.00 91.38 170 GLN A CA 1
ATOM 1411 C C . GLN A 1 170 ? 7.488 -4.854 -3.376 1.00 91.38 170 GLN A C 1
ATOM 1413 O O . GLN A 1 170 ? 8.613 -4.933 -2.887 1.00 91.38 170 GLN A O 1
ATOM 1418 N N . MET A 1 171 ? 6.544 -5.775 -3.151 1.00 89.75 171 MET A N 1
ATOM 1419 C CA . MET A 1 171 ? 6.745 -6.913 -2.246 1.00 89.75 171 MET A CA 1
ATOM 1420 C C . MET A 1 171 ? 7.873 -7.839 -2.713 1.00 89.75 171 MET A C 1
ATOM 1422 O O . MET A 1 171 ? 8.687 -8.278 -1.898 1.00 89.75 171 MET A O 1
ATOM 1426 N N . VAL A 1 172 ? 7.958 -8.115 -4.020 1.00 87.88 172 VAL A N 1
ATOM 1427 C CA . VAL A 1 172 ? 9.073 -8.885 -4.587 1.00 87.88 172 VAL A CA 1
ATOM 1428 C C . VAL A 1 172 ? 10.386 -8.149 -4.331 1.00 87.88 172 VAL A C 1
ATOM 1430 O O . VAL A 1 172 ? 11.282 -8.715 -3.714 1.00 87.88 172 VAL A O 1
ATOM 1433 N N . PHE A 1 173 ? 10.503 -6.882 -4.731 1.00 89.50 173 PHE A N 1
ATOM 1434 C CA . PHE A 1 173 ? 11.736 -6.110 -4.574 1.00 89.50 173 PHE A CA 1
ATOM 1435 C C . PHE A 1 173 ? 12.169 -5.978 -3.118 1.00 89.50 173 PHE A C 1
ATOM 1437 O O . PHE A 1 173 ? 13.352 -6.129 -2.830 1.00 89.50 173 PHE A O 1
ATOM 1444 N N . GLN A 1 174 ? 11.236 -5.794 -2.189 1.00 90.25 174 GLN A N 1
ATOM 1445 C CA . GLN A 1 174 ? 11.538 -5.752 -0.762 1.00 90.25 174 GLN A CA 1
ATOM 1446 C C . GLN A 1 174 ? 12.112 -7.075 -0.245 1.00 90.25 174 GLN A C 1
ATOM 1448 O O . GLN A 1 174 ? 13.040 -7.066 0.565 1.00 90.25 174 GLN A O 1
ATOM 1453 N N . ALA A 1 175 ? 11.625 -8.212 -0.746 1.00 88.44 175 ALA A N 1
ATOM 1454 C CA . ALA A 1 175 ? 12.132 -9.523 -0.354 1.00 88.44 175 ALA A CA 1
ATOM 1455 C C . ALA A 1 175 ? 13.537 -9.824 -0.909 1.00 88.44 175 ALA A C 1
ATOM 1457 O O . ALA A 1 175 ? 14.322 -10.493 -0.239 1.00 88.44 175 ALA A O 1
ATOM 1458 N N . ILE A 1 176 ? 13.860 -9.361 -2.124 1.00 85.19 176 ILE A N 1
ATOM 1459 C CA . ILE A 1 176 ? 15.082 -9.780 -2.840 1.00 85.19 176 ILE A CA 1
ATOM 1460 C C . ILE A 1 176 ? 16.154 -8.695 -3.005 1.00 85.19 176 ILE A C 1
ATOM 1462 O O . ILE A 1 176 ? 17.320 -9.038 -3.178 1.00 85.19 176 ILE A O 1
ATOM 1466 N N . LEU A 1 177 ? 15.802 -7.409 -2.957 1.00 85.44 177 LEU A N 1
ATOM 1467 C CA . LEU A 1 177 ? 16.692 -6.279 -3.272 1.00 85.44 177 LEU A CA 1
ATOM 1468 C C . LEU A 1 177 ? 16.906 -5.318 -2.095 1.00 85.44 177 LEU A C 1
ATOM 1470 O O . LEU A 1 177 ? 17.525 -4.275 -2.269 1.00 85.44 177 LEU A O 1
ATOM 1474 N N . SER A 1 178 ? 16.467 -5.674 -0.886 1.00 83.56 178 SER A N 1
ATOM 1475 C CA . SER A 1 178 ? 16.646 -4.851 0.325 1.00 83.56 178 SER A CA 1
ATOM 1476 C C . SER A 1 178 ? 18.107 -4.606 0.727 1.00 83.56 178 SER A C 1
ATOM 1478 O O . SER A 1 178 ? 18.371 -3.773 1.588 1.00 83.56 178 SER A O 1
ATOM 1480 N N . HIS A 1 179 ? 19.052 -5.314 0.106 1.00 86.31 179 HIS A N 1
ATOM 1481 C CA . HIS A 1 179 ? 20.491 -5.155 0.306 1.00 86.31 179 HIS A CA 1
ATOM 1482 C C . HIS A 1 179 ? 21.142 -4.126 -0.638 1.00 86.31 179 HIS A C 1
ATOM 1484 O O . HIS A 1 179 ? 22.304 -3.789 -0.432 1.00 86.31 179 HIS A O 1
ATOM 1490 N N . ASP A 1 180 ? 20.453 -3.666 -1.692 1.00 88.12 180 ASP A N 1
ATOM 1491 C CA . ASP A 1 180 ? 20.931 -2.564 -2.541 1.00 88.12 180 ASP A CA 1
ATOM 1492 C C . ASP A 1 180 ? 20.434 -1.243 -1.946 1.00 88.12 180 ASP A C 1
ATOM 1494 O O . ASP A 1 180 ? 19.228 -1.008 -1.896 1.00 88.12 180 ASP A O 1
ATOM 1498 N N . ASP A 1 181 ? 21.350 -0.385 -1.490 1.00 88.56 181 ASP A N 1
ATOM 1499 C CA . ASP A 1 181 ? 21.011 0.831 -0.735 1.00 88.56 181 ASP A CA 1
ATOM 1500 C C . ASP A 1 181 ? 20.064 1.772 -1.492 1.00 88.56 181 ASP A C 1
ATOM 1502 O O . ASP A 1 181 ? 19.150 2.346 -0.901 1.00 88.56 181 ASP A O 1
ATOM 1506 N N . GLN A 1 182 ? 20.227 1.897 -2.813 1.00 85.94 182 GLN A N 1
ATOM 1507 C CA . GLN A 1 182 ? 19.384 2.781 -3.622 1.00 85.94 182 GLN A CA 1
ATOM 1508 C C . GLN A 1 182 ? 17.961 2.224 -3.750 1.00 85.94 182 GLN A C 1
ATOM 1510 O O . GLN A 1 182 ? 16.989 2.969 -3.622 1.00 85.94 182 GLN A O 1
ATOM 1515 N N . VAL A 1 183 ? 17.824 0.909 -3.948 1.00 86.75 183 VAL A N 1
ATOM 1516 C CA . VAL A 1 183 ? 16.508 0.251 -3.960 1.00 86.75 183 VAL A CA 1
ATOM 1517 C C . VAL A 1 183 ? 15.870 0.278 -2.570 1.00 86.75 183 VAL A C 1
ATOM 1519 O O . VAL A 1 183 ? 14.682 0.571 -2.449 1.00 86.75 183 VAL A O 1
ATOM 1522 N N . ALA A 1 184 ? 16.644 0.022 -1.516 1.00 89.50 184 ALA A N 1
ATOM 1523 C CA . ALA A 1 184 ? 16.166 0.065 -0.140 1.00 89.50 184 ALA A CA 1
ATOM 1524 C C . ALA A 1 184 ? 15.649 1.461 0.237 1.00 89.50 184 ALA A C 1
ATOM 1526 O O . ALA A 1 184 ? 14.580 1.567 0.834 1.00 89.50 184 ALA A O 1
ATOM 1527 N N . ASN A 1 185 ? 16.349 2.528 -0.157 1.00 89.06 185 ASN A N 1
ATOM 1528 C CA . ASN A 1 185 ? 15.900 3.904 0.061 1.00 89.06 185 ASN A CA 1
ATOM 1529 C C . ASN A 1 185 ? 14.589 4.204 -0.679 1.00 89.06 185 ASN A C 1
ATOM 1531 O O . ASN A 1 185 ? 13.666 4.750 -0.078 1.00 89.06 185 ASN A O 1
ATOM 1535 N N . ALA A 1 186 ? 14.461 3.780 -1.940 1.00 88.38 186 ALA A N 1
ATOM 1536 C CA . ALA A 1 186 ? 13.217 3.925 -2.697 1.00 88.38 186 ALA A CA 1
ATOM 1537 C C . ALA A 1 186 ? 12.040 3.171 -2.048 1.00 88.38 186 ALA A C 1
ATOM 1539 O O . ALA A 1 186 ? 10.934 3.700 -1.960 1.00 88.38 186 ALA A O 1
ATOM 1540 N N . LEU A 1 187 ? 12.271 1.953 -1.548 1.00 91.31 187 LEU A N 1
ATOM 1541 C CA . LEU A 1 187 ? 11.251 1.169 -0.845 1.00 91.31 187 LEU A C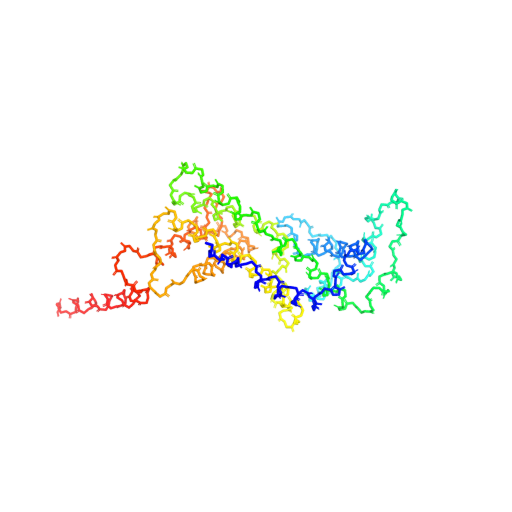A 1
ATOM 1542 C C . LEU A 1 187 ? 10.848 1.803 0.492 1.00 91.31 187 LEU A C 1
ATOM 1544 O O . LEU A 1 187 ? 9.659 1.859 0.791 1.00 91.31 187 LEU A O 1
ATOM 1548 N N . ARG A 1 188 ? 11.811 2.318 1.270 1.00 92.62 188 ARG A N 1
ATOM 1549 C CA . ARG A 1 188 ? 11.528 3.061 2.511 1.00 92.62 188 ARG A CA 1
ATOM 1550 C C . ARG A 1 188 ? 10.708 4.314 2.240 1.00 92.62 188 ARG A C 1
ATOM 1552 O O . ARG A 1 188 ? 9.815 4.615 3.020 1.00 92.62 188 ARG A O 1
ATOM 1559 N N . LEU A 1 189 ? 10.990 5.020 1.144 1.00 90.50 189 LEU A N 1
ATOM 1560 C CA . LEU A 1 189 ? 10.204 6.183 0.744 1.00 90.50 189 LEU A CA 1
ATOM 1561 C C . LEU A 1 189 ? 8.750 5.790 0.459 1.00 90.50 189 LEU A C 1
ATOM 1563 O O . LEU A 1 189 ? 7.848 6.407 1.009 1.00 90.50 189 LEU A O 1
ATOM 1567 N N . VAL A 1 190 ? 8.522 4.730 -0.326 1.00 91.31 190 VAL A N 1
ATOM 1568 C CA . VAL A 1 190 ? 7.167 4.211 -0.584 1.00 91.31 190 VAL A CA 1
ATOM 1569 C C . VAL A 1 190 ? 6.458 3.829 0.718 1.00 91.31 190 VAL A C 1
ATOM 1571 O O . VAL A 1 190 ? 5.292 4.175 0.900 1.00 91.31 190 VAL A O 1
ATOM 1574 N N . ASP A 1 191 ? 7.132 3.107 1.613 1.00 92.62 191 ASP A N 1
ATOM 1575 C CA . ASP A 1 191 ? 6.570 2.692 2.902 1.00 92.62 191 ASP A CA 1
ATOM 1576 C C . ASP A 1 191 ? 6.175 3.910 3.749 1.00 92.62 191 ASP A C 1
ATOM 1578 O O . ASP A 1 191 ? 5.007 4.054 4.110 1.00 92.62 191 ASP A O 1
ATOM 1582 N N . ARG A 1 192 ? 7.105 4.857 3.935 1.00 92.88 192 ARG A N 1
ATOM 1583 C CA . ARG A 1 192 ? 6.891 6.108 4.673 1.00 92.88 192 ARG A CA 1
ATOM 1584 C C . ARG A 1 192 ? 5.723 6.916 4.113 1.00 92.88 192 ARG A C 1
ATOM 1586 O O . ARG A 1 192 ? 4.818 7.245 4.869 1.00 92.88 192 ARG A O 1
ATOM 1593 N N . THR A 1 193 ? 5.686 7.163 2.801 1.00 91.38 193 THR A N 1
ATOM 1594 C CA . THR A 1 193 ? 4.595 7.913 2.156 1.00 91.38 193 THR A CA 1
ATOM 1595 C C . THR A 1 193 ? 3.231 7.262 2.396 1.00 91.38 193 THR A C 1
ATOM 1597 O O . THR A 1 193 ? 2.248 7.953 2.658 1.00 91.38 193 THR A O 1
ATOM 1600 N N . ASN A 1 194 ? 3.146 5.929 2.337 1.00 91.38 194 ASN A N 1
ATOM 1601 C CA . ASN A 1 194 ? 1.887 5.234 2.603 1.00 91.38 194 ASN A CA 1
ATOM 1602 C C . ASN A 1 194 ? 1.506 5.279 4.091 1.00 91.38 194 ASN A C 1
ATOM 1604 O O . ASN A 1 194 ? 0.331 5.469 4.401 1.00 91.38 194 ASN A O 1
ATOM 1608 N N . VAL A 1 195 ? 2.465 5.098 5.003 1.00 94.69 195 VAL A N 1
ATOM 1609 C CA . VAL A 1 195 ? 2.217 5.159 6.452 1.00 94.69 195 VAL A CA 1
ATOM 1610 C C . VAL A 1 195 ? 1.768 6.559 6.868 1.00 94.69 195 VAL A C 1
ATOM 1612 O O . VAL A 1 195 ? 0.779 6.670 7.584 1.00 94.69 195 VAL A O 1
ATOM 1615 N N . GLU A 1 196 ? 2.422 7.615 6.383 1.00 94.69 196 GLU A N 1
ATOM 1616 C CA . GLU A 1 196 ? 2.083 9.010 6.694 1.00 94.69 196 GLU A CA 1
ATOM 1617 C C . GLU A 1 196 ? 0.671 9.379 6.222 1.00 94.69 196 GLU A C 1
ATOM 1619 O O . GLU A 1 196 ? -0.124 9.888 7.010 1.00 94.69 196 GLU A O 1
ATOM 1624 N N . ALA A 1 197 ? 0.313 9.039 4.980 1.00 92.62 197 ALA A N 1
ATOM 1625 C CA . ALA A 1 197 ? -1.019 9.330 4.447 1.00 92.62 197 ALA A CA 1
ATOM 1626 C C . ALA A 1 197 ? -2.135 8.618 5.233 1.00 92.62 197 ALA A C 1
ATOM 1628 O O . ALA A 1 197 ? -3.208 9.174 5.471 1.00 92.62 197 ALA A O 1
ATOM 1629 N N . TRP A 1 198 ? -1.898 7.369 5.646 1.00 95.12 198 TRP A N 1
ATOM 1630 C CA . TRP A 1 198 ? -2.851 6.642 6.481 1.00 95.12 198 TRP A CA 1
ATOM 1631 C C . TRP A 1 198 ? -2.862 7.160 7.921 1.00 95.12 198 TRP A C 1
ATOM 1633 O O . TRP A 1 198 ? -3.934 7.230 8.514 1.00 95.12 198 TRP A O 1
ATOM 1643 N N . LYS A 1 199 ? -1.714 7.545 8.490 1.00 97.06 199 LYS A N 1
ATOM 1644 C CA . LYS A 1 199 ? -1.628 8.178 9.814 1.00 97.06 199 LYS A CA 1
ATOM 1645 C C . LYS A 1 199 ? -2.512 9.417 9.874 1.00 97.06 199 LYS A C 1
ATOM 1647 O O . LYS A 1 199 ? -3.355 9.491 10.758 1.00 97.06 199 LYS A O 1
ATOM 1652 N N . GLU A 1 200 ? -2.383 10.322 8.904 1.00 96.19 200 GLU A N 1
ATOM 1653 C CA . GLU A 1 200 ? -3.204 11.534 8.818 1.00 96.19 200 GLU A CA 1
ATOM 1654 C C . GLU A 1 200 ? -4.705 11.208 8.832 1.00 96.19 200 GLU A C 1
ATOM 1656 O O . GLU A 1 200 ? -5.463 11.783 9.616 1.00 96.19 200 GLU A O 1
ATOM 1661 N N . PHE A 1 201 ? -5.126 10.216 8.038 1.00 95.56 201 PHE A N 1
ATOM 1662 C CA . PHE A 1 201 ? -6.506 9.732 8.041 1.00 95.56 201 PHE A CA 1
ATOM 1663 C C . PHE A 1 201 ? -6.954 9.228 9.420 1.00 95.56 201 PHE A C 1
ATOM 1665 O O . PHE A 1 201 ? -7.988 9.663 9.929 1.00 95.56 201 PHE A O 1
ATOM 1672 N N . HIS A 1 202 ? -6.185 8.339 10.053 1.00 95.69 202 HIS A N 1
ATOM 1673 C CA . HIS A 1 202 ? -6.545 7.791 11.363 1.00 95.69 202 HIS A CA 1
ATOM 1674 C C . HIS A 1 202 ? -6.603 8.876 12.445 1.00 95.69 202 HIS A C 1
ATOM 1676 O O . HIS A 1 202 ? -7.550 8.897 13.232 1.00 95.69 202 HIS A O 1
ATOM 1682 N N . THR A 1 203 ? -5.632 9.790 12.465 1.00 96.44 203 THR A N 1
ATOM 1683 C CA . THR A 1 203 ? -5.581 10.908 13.412 1.00 96.44 203 THR A CA 1
ATOM 1684 C C . THR A 1 203 ? -6.797 11.816 13.253 1.00 96.44 203 THR A C 1
ATOM 1686 O O . THR A 1 203 ? -7.446 12.141 14.248 1.00 96.44 203 THR A O 1
ATOM 1689 N N . SER A 1 204 ? -7.175 12.158 12.016 1.00 95.31 204 SER A N 1
ATOM 1690 C CA . SER A 1 204 ? -8.378 12.958 11.752 1.00 95.31 204 SER A CA 1
ATOM 1691 C C . SER A 1 204 ? -9.649 12.255 12.235 1.00 95.31 204 SER A C 1
ATOM 1693 O O . SER A 1 204 ? -10.473 12.866 12.912 1.00 95.31 204 SER A O 1
ATOM 1695 N N . VAL A 1 205 ? -9.793 10.955 11.954 1.00 94.31 205 VAL A N 1
ATOM 1696 C CA . VAL A 1 205 ? -10.958 10.166 12.388 1.00 94.31 205 VAL A CA 1
ATOM 1697 C C . VAL A 1 205 ? -11.067 10.115 13.915 1.00 94.31 205 VAL A C 1
ATOM 1699 O O . VAL A 1 205 ? -12.156 10.296 14.462 1.00 94.31 205 VAL A O 1
ATOM 1702 N N . LEU A 1 206 ? -9.954 9.880 14.618 1.00 95.62 206 LEU A N 1
ATOM 1703 C CA . LEU A 1 206 ? -9.930 9.855 16.084 1.00 95.62 206 LEU A CA 1
ATOM 1704 C C . LEU A 1 206 ? -10.278 11.223 16.673 1.00 95.62 206 LEU A C 1
ATOM 1706 O O . LEU A 1 206 ? -11.089 11.300 17.599 1.00 95.62 206 LEU A O 1
ATOM 1710 N N . HIS A 1 207 ? -9.710 12.290 16.111 1.00 95.62 207 HIS A N 1
ATOM 1711 C CA . HIS A 1 207 ? -9.972 13.659 16.532 1.00 95.62 207 HIS A CA 1
ATOM 1712 C C . HIS A 1 207 ? -11.458 14.025 16.388 1.00 95.62 207 HIS A C 1
ATOM 1714 O O . HIS A 1 207 ? -12.075 14.489 17.351 1.00 95.62 207 HIS A O 1
ATOM 1720 N N . ASP A 1 208 ? -12.062 13.751 15.231 1.00 93.44 208 ASP A N 1
ATOM 1721 C CA . ASP A 1 208 ? -13.470 14.070 14.962 1.00 93.44 208 ASP A CA 1
ATOM 1722 C C . ASP A 1 208 ? -14.425 13.250 15.836 1.00 93.44 208 ASP A C 1
ATOM 1724 O O . ASP A 1 208 ? -15.443 13.757 16.319 1.00 93.44 208 ASP A O 1
ATOM 1728 N N . ALA A 1 209 ? -14.059 11.998 16.119 1.00 92.38 209 ALA A N 1
ATOM 1729 C CA . ALA A 1 209 ? -14.777 11.136 17.049 1.00 92.38 209 ALA A CA 1
ATOM 1730 C C . ALA A 1 209 ? -14.512 11.473 18.532 1.00 92.38 209 ALA A C 1
ATOM 1732 O O . ALA A 1 209 ? -15.139 10.875 19.410 1.00 92.38 209 ALA A O 1
ATOM 1733 N N . LYS A 1 210 ? -13.615 12.428 18.828 1.00 95.75 210 LYS A N 1
ATOM 1734 C CA . LYS A 1 210 ? -13.149 12.786 20.182 1.00 95.75 210 LYS A CA 1
ATOM 1735 C C . LYS A 1 210 ? -12.618 11.584 20.967 1.00 95.75 210 LYS A C 1
ATOM 1737 O O . LYS A 1 210 ? -12.795 11.498 22.183 1.00 95.75 210 LYS A O 1
ATOM 1742 N N . LEU A 1 211 ? -11.989 10.654 20.261 1.00 96.62 211 LEU A N 1
ATOM 1743 C CA . LEU A 1 211 ? -11.355 9.479 20.835 1.00 96.62 211 LEU A CA 1
ATOM 1744 C C . LEU A 1 211 ? -9.897 9.796 21.155 1.00 96.62 211 LEU A C 1
ATOM 1746 O O . LEU A 1 211 ? -9.225 10.514 20.418 1.00 96.62 211 LEU A O 1
ATOM 1750 N N . GLN A 1 212 ? -9.412 9.246 22.262 1.00 97.56 212 GLN A N 1
ATOM 1751 C CA . GLN A 1 212 ? -8.015 9.359 22.665 1.00 97.56 212 GLN A CA 1
ATOM 1752 C C . GLN A 1 212 ? -7.357 7.988 22.589 1.00 97.56 212 GLN A C 1
ATOM 1754 O O . GLN A 1 212 ? -7.987 6.971 22.880 1.00 97.56 212 GLN A O 1
ATOM 1759 N N . LEU A 1 213 ? -6.093 7.960 22.176 1.00 98.25 213 LEU A N 1
ATOM 1760 C CA . LEU A 1 213 ? -5.273 6.759 22.275 1.00 98.25 213 LEU A CA 1
ATOM 1761 C C . LEU A 1 213 ? -4.862 6.530 23.730 1.00 98.25 213 LEU A C 1
ATOM 1763 O O . LEU A 1 213 ? -4.778 7.469 24.524 1.00 98.25 213 LEU A O 1
ATOM 1767 N N . ARG A 1 214 ? -4.599 5.270 24.073 1.00 98.38 214 ARG A N 1
ATOM 1768 C CA . ARG A 1 214 ? -4.047 4.896 25.376 1.00 98.38 214 ARG A CA 1
ATOM 1769 C C . ARG A 1 214 ? -2.663 5.521 25.599 1.00 98.38 214 ARG A C 1
ATOM 1771 O O . ARG A 1 214 ? -1.949 5.753 24.627 1.00 98.38 214 ARG A O 1
ATOM 1778 N N . PRO A 1 215 ? -2.244 5.745 26.861 1.00 97.81 215 PRO A N 1
ATOM 1779 C CA . PRO A 1 215 ? -1.028 6.507 27.168 1.00 97.81 215 PRO A CA 1
ATOM 1780 C C . PRO A 1 215 ? 0.274 5.956 26.567 1.00 97.81 215 PRO A C 1
ATOM 1782 O O . PRO A 1 215 ? 1.198 6.726 26.316 1.00 97.81 215 PRO A O 1
ATOM 1785 N N . ASP A 1 216 ? 0.363 4.641 26.347 1.00 97.56 216 ASP A N 1
ATOM 1786 C CA . ASP A 1 216 ? 1.530 3.959 25.776 1.00 97.56 216 ASP A CA 1
ATOM 1787 C C . ASP A 1 216 ? 1.426 3.709 24.262 1.00 97.56 216 ASP A C 1
ATOM 1789 O O . ASP A 1 216 ? 2.240 2.962 23.718 1.00 97.56 216 ASP A O 1
ATOM 1793 N N . VAL A 1 217 ? 0.440 4.311 23.587 1.00 98.19 217 VAL A N 1
ATOM 1794 C CA . VAL A 1 217 ? 0.192 4.161 22.148 1.00 98.19 217 VAL A CA 1
ATOM 1795 C C . VAL A 1 217 ? 0.272 5.514 21.456 1.00 98.19 217 VAL A C 1
ATOM 1797 O O . VAL A 1 217 ? -0.473 6.442 21.767 1.00 98.19 217 VAL A O 1
ATOM 1800 N N . THR A 1 218 ? 1.145 5.609 20.459 1.00 98.06 218 THR A N 1
ATOM 1801 C CA . THR A 1 218 ? 1.249 6.783 19.590 1.00 98.06 218 THR A CA 1
ATOM 1802 C C . THR A 1 218 ? 0.406 6.629 18.321 1.00 98.06 218 THR A C 1
ATOM 1804 O O . THR A 1 218 ? 0.008 5.529 17.931 1.00 98.06 218 THR A O 1
ATOM 1807 N N . GLU A 1 219 ? 0.157 7.739 17.625 1.00 97.75 219 GLU A N 1
ATOM 1808 C CA . GLU A 1 219 ? -0.454 7.713 16.287 1.00 97.75 219 GLU A CA 1
ATOM 1809 C C . GLU A 1 219 ? 0.396 6.914 15.283 1.00 97.75 219 GLU A C 1
ATOM 1811 O O . GLU A 1 219 ? -0.151 6.242 14.409 1.00 97.75 219 GLU A O 1
ATOM 1816 N N . ASP A 1 220 ? 1.725 6.943 15.439 1.00 97.75 220 ASP A N 1
ATOM 1817 C CA . ASP A 1 220 ? 2.655 6.148 14.632 1.00 97.75 220 ASP A CA 1
ATOM 1818 C C . ASP A 1 220 ? 2.483 4.646 14.887 1.00 97.75 220 ASP A C 1
ATOM 1820 O O . ASP A 1 220 ? 2.458 3.867 13.934 1.00 97.75 220 ASP A O 1
ATOM 1824 N N . ASP A 1 221 ? 2.286 4.233 16.145 1.00 97.94 221 ASP A N 1
ATOM 1825 C CA . ASP A 1 221 ? 2.026 2.830 16.488 1.00 97.94 221 ASP A CA 1
ATOM 1826 C C . ASP A 1 221 ? 0.728 2.331 15.844 1.00 97.94 221 ASP A C 1
ATOM 1828 O O . ASP A 1 221 ? 0.693 1.229 15.290 1.00 97.94 221 ASP A O 1
ATOM 1832 N N . LEU A 1 222 ? -0.337 3.142 15.878 1.00 98.00 222 LEU A N 1
ATOM 1833 C CA . LEU A 1 222 ? -1.605 2.812 15.227 1.00 98.00 222 LEU A CA 1
ATOM 1834 C C . LEU A 1 222 ? -1.434 2.691 13.708 1.00 98.00 222 LEU A C 1
ATOM 1836 O O . LEU A 1 222 ? -1.830 1.679 13.121 1.00 98.00 222 LEU A O 1
ATOM 1840 N N . ALA A 1 223 ? -0.843 3.706 13.075 1.00 97.25 223 ALA A N 1
ATOM 1841 C CA . ALA A 1 223 ? -0.659 3.739 11.630 1.00 97.25 223 ALA A CA 1
ATOM 1842 C C . ALA A 1 223 ? 0.198 2.562 11.148 1.00 97.25 223 ALA A C 1
ATOM 1844 O O . ALA A 1 223 ? -0.189 1.860 10.210 1.00 97.25 223 ALA A O 1
ATOM 1845 N N . LEU A 1 224 ? 1.313 2.286 11.829 1.00 97.19 224 LEU A N 1
ATOM 1846 C CA . LEU A 1 224 ? 2.211 1.188 11.491 1.00 97.19 224 LEU A CA 1
ATOM 1847 C C . LEU A 1 224 ? 1.556 -0.180 11.719 1.00 97.19 224 LEU A C 1
ATOM 1849 O O . LEU A 1 224 ? 1.667 -1.058 10.861 1.00 97.19 224 LEU A O 1
ATOM 1853 N N . ALA A 1 225 ? 0.836 -0.371 12.831 1.00 98.00 225 ALA A N 1
ATOM 1854 C CA . ALA A 1 225 ? 0.140 -1.626 13.112 1.00 98.00 225 ALA A CA 1
ATOM 1855 C C . ALA A 1 225 ? -0.886 -1.961 12.019 1.00 98.00 225 ALA A C 1
ATOM 1857 O O . ALA A 1 225 ? -0.919 -3.090 11.518 1.00 98.00 225 ALA A O 1
ATOM 1858 N N . LEU A 1 226 ? -1.691 -0.975 11.610 1.00 97.69 226 LEU A N 1
ATOM 1859 C CA . LEU A 1 226 ? -2.679 -1.149 10.546 1.00 97.69 226 LEU A CA 1
ATOM 1860 C C . LEU A 1 226 ? -2.023 -1.317 9.170 1.00 97.69 226 LEU A C 1
ATOM 1862 O O . LEU A 1 226 ? -2.476 -2.152 8.386 1.00 97.69 226 LEU A O 1
ATOM 1866 N N . HIS A 1 227 ? -0.931 -0.601 8.891 1.00 95.75 227 HIS A N 1
ATOM 1867 C CA . HIS A 1 227 ? -0.184 -0.729 7.640 1.00 95.75 227 HIS A CA 1
ATOM 1868 C C . HIS A 1 227 ? 0.409 -2.134 7.461 1.00 95.75 227 HIS A C 1
ATOM 1870 O O . HIS A 1 227 ? 0.176 -2.795 6.444 1.00 95.75 227 HIS A O 1
ATOM 1876 N N . VAL A 1 228 ? 1.121 -2.634 8.475 1.00 96.19 228 VAL A N 1
ATOM 1877 C CA . VAL A 1 228 ? 1.719 -3.978 8.457 1.00 96.19 228 VAL A CA 1
ATOM 1878 C C . VAL A 1 228 ? 0.632 -5.053 8.380 1.00 96.19 228 VAL A C 1
ATOM 1880 O O . VAL A 1 228 ? 0.767 -6.024 7.627 1.00 96.19 228 VAL A O 1
ATOM 1883 N N . ALA A 1 229 ? -0.481 -4.872 9.099 1.00 97.38 229 ALA A N 1
ATOM 1884 C CA . ALA A 1 229 ? -1.629 -5.766 8.995 1.00 97.38 229 ALA A CA 1
ATOM 1885 C C . ALA A 1 229 ? -2.202 -5.796 7.572 1.00 97.38 229 ALA A C 1
ATOM 1887 O O . ALA A 1 229 ? -2.451 -6.881 7.042 1.00 97.38 229 ALA A O 1
ATOM 1888 N N . ALA A 1 230 ? -2.368 -4.638 6.927 1.00 95.56 230 ALA A N 1
ATOM 1889 C CA . ALA A 1 230 ? -2.858 -4.550 5.556 1.00 95.56 230 ALA A CA 1
ATOM 1890 C C . ALA A 1 230 ? -1.941 -5.306 4.586 1.00 95.56 230 ALA A C 1
ATOM 1892 O O . ALA A 1 230 ? -2.422 -6.174 3.855 1.00 95.56 230 ALA A O 1
ATOM 1893 N N . GLN A 1 231 ? -0.623 -5.073 4.638 1.00 94.12 231 GLN A N 1
ATOM 1894 C CA . GLN A 1 231 ? 0.347 -5.798 3.807 1.00 94.12 231 GLN A CA 1
ATOM 1895 C C . GLN A 1 231 ? 0.243 -7.322 4.002 1.00 94.12 231 GLN A C 1
ATOM 1897 O O . GLN A 1 231 ? 0.172 -8.076 3.026 1.00 94.12 231 GLN A O 1
ATOM 1902 N N . GLY A 1 232 ? 0.168 -7.785 5.255 1.00 94.06 232 GLY A N 1
ATOM 1903 C CA . GLY A 1 232 ? 0.027 -9.206 5.582 1.00 94.06 232 GLY A CA 1
ATOM 1904 C C . GLY A 1 232 ? -1.283 -9.819 5.073 1.00 94.06 232 GLY A C 1
ATOM 1905 O O . GLY A 1 232 ? -1.291 -10.938 4.548 1.00 94.06 232 GLY A O 1
ATOM 1906 N N . VAL A 1 233 ? -2.393 -9.083 5.174 1.00 94.44 233 VAL A N 1
ATOM 1907 C CA . VAL A 1 233 ? -3.694 -9.514 4.646 1.00 94.44 233 VAL A CA 1
ATOM 1908 C C . VAL A 1 233 ? -3.653 -9.599 3.123 1.00 94.44 233 VAL A C 1
ATOM 1910 O O . VAL A 1 233 ? -4.067 -10.626 2.583 1.00 94.44 233 VAL A O 1
ATOM 1913 N N . VAL A 1 234 ? -3.101 -8.599 2.423 1.00 92.88 234 VAL A N 1
ATOM 1914 C CA . VAL A 1 234 ? -2.957 -8.654 0.958 1.00 92.88 234 VAL A CA 1
ATOM 1915 C C . VAL A 1 234 ? -2.102 -9.846 0.550 1.00 92.88 234 VAL A C 1
ATOM 1917 O O . VAL A 1 234 ? -2.518 -10.605 -0.323 1.00 92.88 234 VAL A O 1
ATOM 1920 N N . PHE A 1 235 ? -0.968 -10.088 1.214 1.00 90.00 235 PHE A N 1
ATOM 1921 C CA . PHE A 1 235 ? -0.119 -11.245 0.919 1.00 90.00 235 PHE A CA 1
ATOM 1922 C C . PHE A 1 235 ? -0.896 -12.564 1.030 1.00 90.00 235 PHE A C 1
ATOM 1924 O O . PHE A 1 235 ? -0.797 -13.432 0.163 1.00 90.00 235 PHE A O 1
ATOM 1931 N N . ARG A 1 236 ? -1.766 -12.681 2.040 1.00 89.50 236 ARG A N 1
ATOM 1932 C CA . ARG A 1 236 ? -2.654 -13.838 2.192 1.00 89.50 236 ARG A CA 1
ATOM 1933 C C . ARG A 1 236 ? -3.675 -13.955 1.055 1.00 89.50 236 ARG A C 1
ATOM 1935 O O . ARG A 1 236 ? -3.996 -15.076 0.674 1.00 89.50 236 ARG A O 1
ATOM 1942 N N . THR A 1 237 ? -4.162 -12.847 0.488 1.00 88.19 237 THR A N 1
ATOM 1943 C CA . THR A 1 237 ? -5.060 -12.889 -0.687 1.00 88.19 237 THR A CA 1
ATOM 1944 C C . THR A 1 237 ? -4.376 -13.391 -1.961 1.00 88.19 237 THR A C 1
ATOM 1946 O O . THR A 1 237 ? -5.055 -13.928 -2.838 1.00 88.19 237 THR A O 1
ATOM 1949 N N . LEU A 1 238 ? -3.050 -13.253 -2.072 1.00 84.44 238 LEU A N 1
ATOM 1950 C CA . LEU A 1 238 ? -2.288 -13.690 -3.247 1.00 84.44 238 LEU A CA 1
ATOM 1951 C C . LEU A 1 238 ? -2.081 -15.213 -3.300 1.00 84.44 238 LEU A C 1
ATOM 1953 O O . LEU A 1 238 ? -1.817 -15.747 -4.372 1.00 84.44 238 LEU A O 1
ATOM 1957 N N . LEU A 1 239 ? -2.255 -15.924 -2.180 1.00 81.25 239 LEU A N 1
ATOM 1958 C CA . LEU A 1 239 ? -2.148 -17.390 -2.112 1.00 81.25 239 LEU A CA 1
ATOM 1959 C C . LEU A 1 239 ? -3.363 -18.127 -2.712 1.00 81.25 239 LEU A C 1
ATOM 1961 O O . LEU A 1 239 ? -3.363 -19.353 -2.783 1.00 81.25 239 LEU A O 1
ATOM 1965 N N . GLY A 1 240 ? -4.386 -17.392 -3.159 1.00 68.94 240 GLY A N 1
ATOM 1966 C CA . GLY A 1 240 ? -5.623 -17.953 -3.697 1.00 68.94 240 GLY A CA 1
ATOM 1967 C C . GLY A 1 240 ? -6.632 -18.356 -2.618 1.00 68.94 240 GLY A C 1
ATOM 1968 O O . GLY A 1 240 ? -6.365 -18.333 -1.414 1.00 68.94 240 GLY A O 1
ATOM 1969 N N . THR A 1 241 ? -7.847 -18.678 -3.057 1.00 64.06 241 THR A N 1
ATOM 1970 C CA . THR A 1 241 ? -8.953 -19.059 -2.173 1.00 64.06 241 THR A CA 1
ATOM 1971 C C . THR A 1 241 ? -8.827 -20.536 -1.809 1.00 64.06 241 THR A C 1
ATOM 1973 O O . THR A 1 241 ? -9.060 -21.406 -2.645 1.00 64.06 241 THR A O 1
ATOM 1976 N N . GLU A 1 242 ? -8.482 -20.846 -0.559 1.00 61.59 242 GLU A N 1
ATOM 1977 C CA . GLU A 1 242 ? -8.647 -22.208 -0.039 1.00 61.59 242 GLU A CA 1
ATOM 1978 C C . GLU A 1 242 ? -10.148 -22.515 0.051 1.00 61.59 242 GLU A C 1
ATOM 1980 O O . GLU A 1 242 ? -10.868 -21.876 0.822 1.00 61.59 242 GLU A O 1
ATOM 1985 N N . ALA A 1 243 ? -10.618 -23.465 -0.763 1.00 58.78 243 ALA A N 1
ATOM 1986 C CA . ALA A 1 243 ? -12.036 -23.804 -0.912 1.00 58.78 243 ALA A CA 1
ATOM 1987 C C . ALA A 1 243 ? -12.717 -24.233 0.407 1.00 58.78 243 ALA A C 1
ATOM 1989 O O . ALA A 1 243 ? -13.925 -24.060 0.543 1.00 58.78 243 ALA A O 1
ATOM 1990 N N . ASP A 1 244 ? -11.941 -24.697 1.393 1.00 59.91 244 ASP A N 1
ATOM 1991 C CA . ASP A 1 244 ? -12.443 -25.255 2.658 1.00 59.91 244 ASP A CA 1
ATOM 1992 C C . ASP A 1 244 ? -12.402 -24.282 3.850 1.00 59.91 244 ASP A C 1
ATOM 1994 O O . ASP A 1 244 ? -12.688 -24.658 4.989 1.00 59.91 244 ASP A O 1
ATOM 1998 N N . ARG A 1 245 ? -12.045 -23.009 3.636 1.00 63.19 245 ARG A N 1
ATOM 1999 C CA . ARG A 1 245 ? -11.998 -22.029 4.728 1.00 63.19 245 ARG A CA 1
ATOM 2000 C C . ARG A 1 245 ? -13.367 -21.411 4.998 1.00 63.19 245 ARG A C 1
ATOM 2002 O O . ARG A 1 245 ? -13.977 -20.800 4.119 1.00 63.19 245 ARG A O 1
ATOM 2009 N N . SER A 1 246 ? -13.796 -21.485 6.261 1.00 63.00 246 SER A N 1
ATOM 2010 C CA . SER A 1 246 ? -14.930 -20.710 6.781 1.00 63.00 246 SER A CA 1
ATOM 2011 C C . SER A 1 246 ? -14.804 -19.238 6.374 1.00 63.00 246 SER A C 1
ATOM 2013 O O . SER A 1 246 ? -13.701 -18.680 6.420 1.00 63.00 246 SER A O 1
ATOM 2015 N N . HIS A 1 247 ? -15.928 -18.592 6.042 1.00 63.31 247 HIS A N 1
ATOM 2016 C CA . HIS A 1 247 ? -16.020 -17.154 5.747 1.00 63.31 247 HIS A CA 1
ATOM 2017 C C . HIS A 1 247 ? -15.274 -16.292 6.775 1.00 63.31 247 HIS A C 1
ATOM 2019 O O . HIS A 1 247 ? -14.616 -15.316 6.430 1.00 63.31 247 HIS A O 1
ATOM 2025 N N . THR A 1 248 ? -15.255 -16.718 8.041 1.00 61.50 248 THR A N 1
ATOM 2026 C CA . THR A 1 248 ? -14.572 -15.996 9.118 1.00 61.50 248 THR A CA 1
ATOM 2027 C C . THR A 1 248 ? -13.045 -15.968 9.010 1.00 61.50 248 THR A C 1
ATOM 2029 O O . THR A 1 248 ? -12.430 -15.133 9.675 1.00 61.50 248 THR A O 1
ATOM 2032 N N . THR A 1 249 ? -12.453 -16.837 8.186 1.00 68.81 249 THR A N 1
ATOM 2033 C CA . THR A 1 249 ? -10.999 -17.016 8.000 1.00 68.81 249 THR A CA 1
ATOM 2034 C C . THR A 1 249 ? -10.497 -16.586 6.617 1.00 68.81 249 THR A C 1
ATOM 2036 O O . THR A 1 249 ? -9.303 -16.723 6.319 1.00 68.81 249 THR A O 1
ATOM 2039 N N . LYS A 1 250 ? -11.388 -16.064 5.762 1.00 83.38 250 LYS A N 1
ATOM 2040 C CA . LYS A 1 250 ? -11.025 -15.528 4.447 1.00 83.38 250 LYS A CA 1
ATOM 2041 C C . LYS A 1 250 ? -10.321 -14.181 4.612 1.00 83.38 250 LYS A C 1
ATOM 2043 O O . LYS A 1 250 ? -10.720 -13.355 5.425 1.00 83.38 250 LYS A O 1
ATOM 2048 N N . ALA A 1 251 ? -9.259 -13.967 3.835 1.00 89.50 251 ALA A N 1
ATOM 2049 C CA . ALA A 1 251 ? -8.555 -12.684 3.816 1.00 89.50 251 ALA A CA 1
ATOM 2050 C C . ALA A 1 251 ? -9.425 -11.573 3.199 1.00 89.50 251 ALA A C 1
ATOM 2052 O O . ALA A 1 251 ? -9.408 -10.443 3.680 1.00 89.50 251 ALA A O 1
ATOM 2053 N N . LEU A 1 252 ? -10.217 -11.930 2.184 1.00 90.38 252 LEU A N 1
ATOM 2054 C CA . LEU A 1 252 ? -11.199 -11.081 1.518 1.00 90.38 252 LEU A CA 1
ATOM 2055 C C . LEU A 1 252 ? -12.469 -11.911 1.271 1.00 90.38 252 LEU A C 1
ATOM 2057 O O . LEU A 1 252 ? -12.373 -13.008 0.715 1.00 90.38 252 LEU A O 1
ATOM 2061 N N . ASP A 1 253 ? -13.629 -11.416 1.699 1.00 89.94 253 ASP A N 1
ATOM 2062 C CA . ASP A 1 253 ? -14.935 -12.033 1.455 1.00 89.94 253 ASP A CA 1
ATOM 2063 C C . ASP A 1 253 ? -15.783 -11.113 0.570 1.00 89.94 253 ASP A C 1
ATOM 2065 O O . ASP A 1 253 ? -16.333 -10.110 1.025 1.00 89.94 253 ASP A O 1
ATOM 2069 N N . ASP A 1 254 ? -15.865 -11.449 -0.718 1.00 89.75 254 ASP A N 1
ATOM 2070 C CA . ASP A 1 254 ? -16.610 -10.666 -1.704 1.00 89.75 254 ASP A CA 1
ATOM 2071 C C . ASP A 1 254 ? -18.132 -10.723 -1.503 1.00 89.75 254 ASP A C 1
ATOM 2073 O O . ASP A 1 254 ? -18.819 -9.790 -1.916 1.00 89.75 254 ASP A O 1
ATOM 2077 N N . ALA A 1 255 ? -18.661 -11.782 -0.876 1.00 88.62 255 ALA A N 1
ATOM 2078 C CA . ALA A 1 255 ? -20.101 -11.929 -0.658 1.00 88.62 255 ALA A CA 1
ATOM 2079 C C . ALA A 1 255 ? -20.590 -10.957 0.420 1.00 88.62 255 ALA A C 1
ATOM 2081 O O . ALA A 1 255 ? -21.566 -10.239 0.218 1.00 88.62 255 ALA A O 1
ATOM 2082 N N . GLU A 1 256 ? -19.854 -10.888 1.528 1.00 88.69 256 GLU A N 1
ATOM 2083 C CA . GLU A 1 256 ? -20.184 -10.025 2.667 1.00 88.69 256 GLU A CA 1
ATOM 2084 C C . GLU A 1 256 ? -19.528 -8.639 2.580 1.00 88.69 256 GLU A C 1
ATOM 2086 O O . GLU A 1 256 ? -19.800 -7.773 3.407 1.00 88.69 256 GLU A O 1
ATOM 2091 N N . ARG A 1 257 ? -18.655 -8.415 1.586 1.00 91.56 257 ARG A N 1
ATOM 2092 C CA . ARG A 1 257 ? -17.821 -7.208 1.443 1.00 91.56 257 ARG A CA 1
ATOM 2093 C C . ARG A 1 257 ? -17.012 -6.894 2.708 1.00 91.56 257 ARG A C 1
ATOM 2095 O O . ARG A 1 257 ? -16.925 -5.745 3.127 1.00 91.56 257 ARG A O 1
ATOM 2102 N N . THR A 1 258 ? -16.408 -7.924 3.298 1.00 92.31 258 THR A N 1
ATOM 2103 C CA . THR A 1 258 ? -15.564 -7.805 4.499 1.00 92.31 258 THR A CA 1
ATOM 2104 C C . THR A 1 258 ? -14.149 -8.306 4.231 1.00 92.31 258 THR A C 1
ATOM 2106 O O . THR A 1 258 ? -13.883 -9.009 3.249 1.00 92.31 258 THR A O 1
ATOM 2109 N N . SER A 1 259 ? -13.205 -7.946 5.099 1.00 94.06 259 SER A N 1
ATOM 2110 C CA . SER A 1 259 ? -11.827 -8.431 5.023 1.00 94.06 259 SER A CA 1
ATOM 2111 C C . SER A 1 259 ? -11.303 -8.858 6.393 1.00 94.06 259 SER A C 1
ATOM 2113 O O . SER A 1 259 ? -11.820 -8.466 7.441 1.00 94.06 259 SER A O 1
ATOM 2115 N N . LEU A 1 260 ? -10.231 -9.656 6.405 1.00 94.62 260 LEU A N 1
ATOM 2116 C CA . LEU A 1 260 ? -9.513 -9.948 7.649 1.00 94.62 260 LEU A CA 1
ATOM 2117 C C . LEU A 1 260 ? -8.941 -8.663 8.269 1.00 94.62 260 LEU A C 1
ATOM 2119 O O . LEU A 1 260 ? -8.898 -8.550 9.493 1.00 94.62 260 LEU A O 1
ATOM 2123 N N . LEU A 1 261 ? -8.566 -7.687 7.435 1.00 96.50 261 LEU A N 1
ATOM 2124 C CA . LEU A 1 261 ? -8.114 -6.382 7.902 1.00 96.50 261 LEU A CA 1
ATOM 2125 C C . LEU A 1 261 ? -9.213 -5.672 8.699 1.00 96.50 261 LEU A C 1
ATOM 2127 O O . LEU A 1 261 ? -8.902 -5.150 9.755 1.00 96.50 261 LEU A O 1
ATOM 2131 N N . SER A 1 262 ? -10.486 -5.749 8.293 1.00 95.88 262 SER A N 1
ATOM 2132 C CA . SER A 1 262 ? -11.612 -5.140 9.025 1.00 95.88 262 SER A CA 1
ATOM 2133 C C . SER A 1 262 ? -11.643 -5.584 10.491 1.00 95.88 262 SER A C 1
ATOM 2135 O O . SER A 1 262 ? -11.708 -4.765 11.406 1.00 95.88 262 SER A O 1
ATOM 2137 N N . LYS A 1 263 ? -11.497 -6.894 10.728 1.00 95.19 263 LYS A N 1
ATOM 2138 C CA . LYS A 1 263 ? -11.461 -7.468 12.082 1.00 95.19 263 LYS A CA 1
ATOM 2139 C C . LYS A 1 263 ? -10.220 -7.051 12.859 1.00 95.19 263 LYS A C 1
ATOM 2141 O O . LYS A 1 263 ? -10.325 -6.769 14.050 1.00 95.19 263 LYS A O 1
ATOM 2146 N N . ILE A 1 264 ? -9.059 -7.029 12.200 1.00 97.19 264 ILE A N 1
ATOM 2147 C CA . ILE A 1 264 ? -7.811 -6.574 12.821 1.00 97.19 264 ILE A CA 1
ATOM 2148 C C . ILE A 1 264 ? -7.942 -5.102 13.213 1.00 97.19 264 ILE A C 1
ATOM 2150 O O . ILE A 1 264 ? -7.651 -4.769 14.353 1.00 97.19 264 ILE A O 1
ATOM 2154 N N . THR A 1 265 ? -8.452 -4.247 12.328 1.00 97.62 265 THR A N 1
ATOM 2155 C CA . THR A 1 265 ? -8.681 -2.825 12.591 1.00 97.62 265 THR A CA 1
ATOM 2156 C C . THR A 1 265 ? -9.609 -2.624 13.780 1.00 97.62 265 THR A C 1
ATOM 2158 O O . THR A 1 265 ? -9.253 -1.895 14.697 1.00 97.62 265 THR A O 1
ATOM 2161 N N . MET A 1 266 ? -10.755 -3.308 13.829 1.00 97.19 266 MET A N 1
ATOM 2162 C CA . MET A 1 266 ? -11.661 -3.214 14.980 1.00 97.19 266 MET A CA 1
ATOM 2163 C C . MET A 1 266 ? -10.989 -3.677 16.280 1.00 97.19 266 MET A C 1
ATOM 2165 O O . MET A 1 266 ? -11.117 -3.010 17.301 1.00 97.19 266 MET A O 1
ATOM 2169 N N . ALA A 1 267 ? -10.246 -4.787 16.254 1.00 97.12 267 ALA A N 1
ATOM 2170 C CA . ALA A 1 267 ? -9.533 -5.285 17.430 1.00 97.12 267 ALA A CA 1
ATOM 2171 C C . ALA A 1 267 ? -8.435 -4.316 17.899 1.00 97.12 267 ALA A C 1
ATOM 2173 O O . ALA A 1 267 ? -8.310 -4.070 19.097 1.00 97.12 267 ALA A O 1
ATOM 2174 N N . VAL A 1 268 ? -7.673 -3.742 16.963 1.00 97.62 268 VAL A N 1
ATOM 2175 C CA . VAL A 1 268 ? -6.653 -2.725 17.243 1.00 97.62 268 VAL A CA 1
ATOM 2176 C C . VAL A 1 268 ? -7.303 -1.476 17.824 1.00 97.62 268 VAL A C 1
ATOM 2178 O O . VAL A 1 268 ? -6.834 -1.007 18.848 1.00 97.62 268 VAL A O 1
ATOM 2181 N N . LEU A 1 269 ? -8.409 -0.979 17.262 1.00 96.81 269 LEU A N 1
ATOM 2182 C CA . LEU A 1 269 ? -9.119 0.184 17.805 1.00 96.81 269 LEU A CA 1
ATOM 2183 C C . LEU A 1 269 ? -9.644 -0.073 19.221 1.00 96.81 269 LEU A C 1
ATOM 2185 O O . LEU A 1 269 ? -9.436 0.755 20.099 1.00 96.81 269 LEU A O 1
ATOM 2189 N N . VAL A 1 270 ? -10.257 -1.234 19.473 1.00 95.94 270 VAL A N 1
ATOM 2190 C CA . VAL A 1 270 ? -10.708 -1.621 20.823 1.00 95.94 270 VAL A CA 1
ATOM 2191 C C . VAL A 1 270 ? -9.541 -1.676 21.813 1.00 95.94 270 VAL A C 1
ATOM 2193 O O . VAL A 1 270 ? -9.704 -1.314 22.976 1.00 95.94 270 VAL A O 1
ATOM 2196 N N . ALA A 1 271 ? -8.369 -2.131 21.369 1.00 96.75 271 ALA A N 1
ATOM 2197 C CA . ALA A 1 271 ? -7.187 -2.205 22.214 1.00 96.75 271 ALA A CA 1
ATOM 2198 C C . ALA A 1 271 ? -6.527 -0.835 22.424 1.00 96.75 271 ALA A C 1
ATOM 2200 O O . ALA A 1 271 ? -6.105 -0.551 23.537 1.00 96.75 271 ALA A O 1
ATOM 2201 N N . PHE A 1 272 ? -6.412 -0.013 21.381 1.00 98.06 272 PHE A N 1
ATOM 2202 C CA . PHE A 1 272 ? -5.579 1.194 21.357 1.00 98.06 272 PHE A CA 1
ATOM 2203 C C . PHE A 1 272 ? -6.326 2.452 21.793 1.00 98.06 272 PHE A C 1
ATOM 2205 O O . PHE A 1 272 ? -5.684 3.388 22.259 1.00 98.06 272 PHE A O 1
ATOM 2212 N N . VAL A 1 273 ? -7.653 2.493 21.659 1.00 97.56 273 VAL A N 1
ATOM 2213 C CA . VAL A 1 273 ? -8.466 3.627 22.111 1.00 97.56 273 VAL A CA 1
ATOM 2214 C C . VAL A 1 273 ? -8.734 3.505 23.609 1.00 97.56 273 VAL A C 1
ATOM 2216 O O . VAL A 1 273 ? -9.122 2.444 24.107 1.00 97.56 273 VAL A O 1
ATOM 2219 N N . ASP A 1 274 ? -8.529 4.602 24.331 1.00 97.12 274 ASP A N 1
ATOM 2220 C CA . ASP A 1 274 ? -8.854 4.720 25.746 1.00 97.12 274 ASP A CA 1
ATOM 2221 C C . ASP A 1 274 ? -10.362 4.994 25.916 1.00 97.12 274 ASP A C 1
ATOM 2223 O O . ASP A 1 274 ? -10.857 6.030 25.461 1.00 97.12 274 ASP A O 1
ATOM 2227 N N . PRO A 1 275 ? -11.124 4.105 26.583 1.00 95.19 275 PRO A N 1
ATOM 2228 C CA . PRO A 1 275 ? -12.526 4.353 26.912 1.00 95.19 275 PRO A CA 1
ATOM 2229 C C . PRO A 1 275 ? -12.718 5.361 28.067 1.00 95.19 275 PRO A C 1
ATOM 2231 O O . PRO A 1 275 ? -13.848 5.556 28.518 1.00 95.19 275 PRO A O 1
ATOM 2234 N N . GLY A 1 276 ? -11.643 5.974 28.570 1.00 95.81 276 GLY A N 1
ATOM 2235 C CA . GLY A 1 276 ? -11.605 6.863 29.734 1.00 95.81 276 GLY A CA 1
ATOM 2236 C C . GLY A 1 276 ? -11.088 6.185 31.008 1.00 95.81 276 GLY A C 1
ATOM 2237 O O . GLY A 1 276 ? -11.335 6.686 32.105 1.00 95.81 276 GLY A O 1
ATOM 2238 N N . ASP A 1 277 ? -10.417 5.036 30.882 1.00 95.75 277 ASP A N 1
ATOM 2239 C CA . ASP A 1 277 ? -9.831 4.299 32.003 1.00 95.75 277 ASP A CA 1
ATOM 2240 C C . ASP A 1 277 ? -8.384 4.728 32.309 1.00 95.75 277 ASP A C 1
ATOM 2242 O O . ASP A 1 277 ? -7.893 4.449 33.407 1.00 95.75 277 ASP A O 1
ATOM 2246 N N . GLY A 1 278 ? -7.718 5.432 31.383 1.00 95.75 278 GLY A N 1
ATOM 2247 C CA . GLY A 1 278 ? -6.353 5.935 31.547 1.00 95.75 278 GLY A CA 1
ATOM 2248 C C . GLY A 1 278 ? -5.289 4.839 31.599 1.00 95.75 278 GLY A C 1
ATOM 2249 O O . GLY A 1 278 ? -4.184 5.081 32.087 1.00 95.75 278 GLY A O 1
ATOM 2250 N N . ARG A 1 279 ? -5.613 3.617 31.162 1.00 96.62 279 ARG A N 1
ATOM 2251 C CA . ARG A 1 279 ? -4.731 2.451 31.282 1.00 96.62 279 ARG A CA 1
ATOM 2252 C C . ARG A 1 279 ? -3.908 2.228 30.022 1.00 96.62 279 ARG A C 1
ATOM 2254 O O . ARG A 1 279 ? -4.399 2.388 28.905 1.00 96.62 279 ARG A O 1
ATOM 2261 N N . GLU A 1 280 ? -2.684 1.754 30.206 1.00 97.75 280 GLU A N 1
ATOM 2262 C CA . GLU A 1 280 ? -1.817 1.294 29.120 1.00 97.75 280 GLU A CA 1
ATOM 2263 C C . GLU A 1 280 ? -2.318 -0.029 28.513 1.00 97.75 280 GLU A C 1
ATOM 2265 O O . GLU A 1 280 ? -2.885 -0.877 29.213 1.00 97.75 280 GLU A O 1
ATOM 2270 N N . VAL A 1 281 ? -2.043 -0.271 27.225 1.00 96.56 281 VAL A N 1
ATOM 2271 C CA . VAL A 1 281 ? -2.336 -1.557 26.557 1.00 96.56 281 VAL A CA 1
ATOM 2272 C C . VAL A 1 281 ? -1.659 -2.710 27.299 1.00 96.56 281 VAL A C 1
ATOM 2274 O O . VAL A 1 281 ? -2.244 -3.780 27.493 1.00 96.56 281 VAL A O 1
ATOM 2277 N N . ARG A 1 282 ? -0.424 -2.494 27.765 1.00 94.44 282 ARG A N 1
ATOM 2278 C CA . ARG A 1 282 ? 0.353 -3.502 28.503 1.00 94.44 282 ARG A CA 1
ATOM 2279 C C . ARG A 1 282 ? -0.311 -3.925 29.811 1.00 94.44 282 ARG A C 1
ATOM 2281 O O . ARG A 1 282 ? -0.212 -5.097 30.178 1.00 94.44 282 ARG A O 1
ATOM 2288 N N . ASP A 1 283 ? -1.005 -3.017 30.490 1.00 95.00 283 ASP A N 1
ATOM 2289 C CA . ASP A 1 283 ? -1.728 -3.337 31.722 1.00 95.00 283 ASP A CA 1
ATOM 2290 C C . ASP A 1 283 ? -2.965 -4.188 31.453 1.00 95.00 283 ASP A C 1
ATOM 2292 O O . ASP A 1 283 ? -3.237 -5.117 32.213 1.00 95.00 283 ASP A O 1
ATOM 2296 N N . LEU A 1 284 ? -3.677 -3.942 30.347 1.00 93.75 284 LEU A N 1
ATOM 2297 C CA . LEU A 1 284 ? -4.792 -4.803 29.936 1.00 93.75 284 LEU A CA 1
ATOM 2298 C C . LEU A 1 284 ? -4.320 -6.242 29.713 1.00 93.75 284 LEU A C 1
ATOM 2300 O O . LEU A 1 284 ? -4.966 -7.192 30.153 1.00 93.75 284 LEU A O 1
ATOM 2304 N N . VAL A 1 285 ? -3.167 -6.409 29.056 1.00 93.50 285 VAL A N 1
ATOM 2305 C CA . VAL A 1 285 ? -2.581 -7.731 28.811 1.00 93.50 285 VAL A CA 1
ATOM 2306 C C . VAL A 1 285 ? -2.214 -8.414 30.130 1.00 93.50 285 VAL A C 1
ATOM 2308 O O . VAL A 1 285 ? -2.576 -9.574 30.327 1.00 93.50 285 VAL A O 1
ATOM 2311 N N . ARG A 1 286 ? -1.543 -7.715 31.057 1.00 93.94 286 ARG A N 1
ATOM 2312 C CA . ARG A 1 286 ? -1.190 -8.268 32.380 1.00 93.94 286 ARG A CA 1
ATOM 2313 C C . ARG A 1 286 ? -2.428 -8.753 33.134 1.00 93.94 286 ARG A C 1
ATOM 2315 O O . ARG A 1 286 ? -2.432 -9.878 33.635 1.00 93.94 286 ARG A O 1
ATOM 2322 N N . ASP A 1 287 ? -3.489 -7.954 33.154 1.00 92.12 287 ASP A N 1
ATOM 2323 C CA . ASP A 1 287 ? -4.730 -8.299 33.847 1.00 92.12 287 ASP A CA 1
ATOM 2324 C C . ASP A 1 287 ? -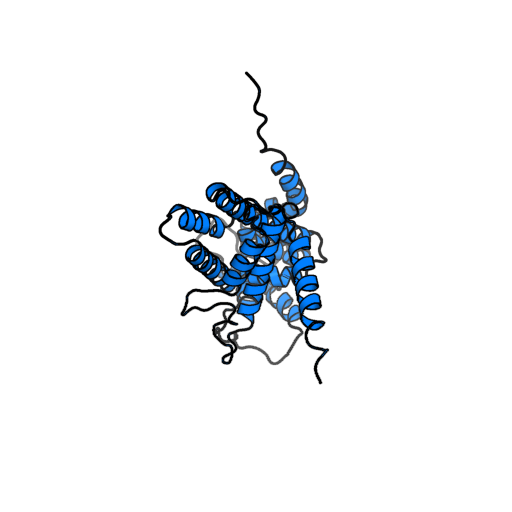5.417 -9.526 33.256 1.00 92.12 287 ASP A C 1
ATOM 2326 O O . ASP A 1 287 ? -5.882 -10.381 34.009 1.00 92.12 287 ASP A O 1
ATOM 2330 N N . LEU A 1 288 ? -5.443 -9.661 31.926 1.00 91.06 288 LEU A N 1
ATOM 2331 C CA . LEU A 1 288 ? -6.018 -10.837 31.269 1.00 91.06 288 LEU A CA 1
ATOM 2332 C C . LEU A 1 288 ? -5.330 -12.132 31.728 1.00 91.06 288 LEU A C 1
ATOM 2334 O O . LEU A 1 288 ? -6.002 -13.129 32.011 1.00 91.06 288 LEU A O 1
ATOM 2338 N N . PHE A 1 289 ? -4.002 -12.117 31.867 1.00 89.31 289 PHE A N 1
ATOM 2339 C CA . PHE A 1 289 ? -3.248 -13.282 32.334 1.00 89.31 289 PHE A CA 1
ATOM 2340 C C . PHE A 1 289 ? -3.363 -13.508 33.851 1.00 89.31 289 PHE A C 1
ATOM 2342 O O . PHE A 1 289 ? -3.425 -14.660 34.285 1.00 89.31 289 PHE A O 1
ATOM 2349 N N . HIS A 1 290 ? -3.473 -12.452 34.664 1.00 86.06 290 HIS A N 1
ATOM 2350 C CA . HIS A 1 290 ? -3.678 -12.577 36.115 1.00 86.06 290 HIS A CA 1
ATOM 2351 C C . HIS A 1 290 ? -5.104 -13.015 36.497 1.00 86.06 290 HIS A C 1
ATOM 2353 O O . HIS A 1 290 ? -5.291 -13.809 37.433 1.00 86.06 290 HIS A O 1
ATOM 2359 N N . ALA A 1 291 ? -6.116 -12.573 35.747 1.00 75.00 291 ALA A N 1
ATOM 2360 C CA . ALA A 1 291 ? -7.498 -13.013 35.907 1.00 75.00 291 ALA A CA 1
ATOM 2361 C C . ALA A 1 291 ? -7.641 -14.511 35.592 1.00 75.00 291 ALA A C 1
ATOM 2363 O O . ALA A 1 291 ? -8.261 -15.246 36.363 1.00 75.00 291 ALA A O 1
ATOM 2364 N N . GLY A 1 292 ? -6.975 -14.991 34.534 1.00 60.47 292 GLY A N 1
ATOM 2365 C CA . GLY A 1 292 ? -6.980 -16.405 34.147 1.00 60.47 292 GLY A CA 1
ATOM 2366 C C . GLY A 1 292 ? -6.351 -17.342 35.187 1.00 60.47 292 GLY A C 1
ATOM 2367 O O . GLY A 1 292 ? -6.836 -18.460 35.387 1.00 60.47 292 GLY A O 1
ATOM 2368 N N . THR A 1 293 ? -5.319 -16.892 35.911 1.00 58.59 293 THR A N 1
ATOM 2369 C CA . THR A 1 293 ? -4.683 -17.694 36.974 1.00 58.59 293 THR A CA 1
ATOM 2370 C C . THR A 1 293 ? -5.513 -17.786 38.255 1.00 58.59 293 THR A C 1
ATOM 2372 O O . THR A 1 293 ? -5.447 -18.796 38.958 1.00 58.59 293 THR A O 1
ATOM 2375 N N . SER A 1 294 ? -6.341 -16.779 38.547 1.00 54.78 294 SER A N 1
ATOM 2376 C CA . SER A 1 294 ? -7.134 -16.724 39.784 1.00 54.78 294 SER A CA 1
ATOM 2377 C C . SER A 1 294 ? -8.354 -17.654 39.742 1.00 54.78 294 SER A C 1
ATOM 2379 O O . SER A 1 294 ? -8.722 -18.249 40.754 1.00 54.78 294 SER A O 1
ATOM 2381 N N . THR A 1 295 ? -8.931 -17.884 38.558 1.00 53.44 295 THR A N 1
ATOM 2382 C CA . THR A 1 295 ? -10.048 -18.825 38.361 1.00 53.44 295 THR A CA 1
ATOM 2383 C C . THR A 1 295 ? -9.638 -20.303 38.360 1.00 53.44 295 THR A C 1
ATOM 2385 O O . THR A 1 295 ? -10.483 -21.160 38.603 1.00 53.44 295 THR A O 1
ATOM 2388 N N . SER A 1 296 ? -8.357 -20.640 38.156 1.00 50.78 296 SER A N 1
ATOM 2389 C CA . SER A 1 296 ? -7.906 -22.045 38.134 1.00 50.78 296 SER A CA 1
ATOM 2390 C C . SER A 1 296 ? -7.597 -22.636 39.520 1.00 50.78 296 SER A C 1
ATOM 2392 O O . SER A 1 296 ? -7.507 -23.859 39.643 1.00 50.78 296 SER A O 1
ATOM 2394 N N . SER A 1 297 ? -7.431 -21.812 40.560 1.00 51.44 297 SER A N 1
ATOM 2395 C CA . SER A 1 297 ? -7.118 -22.285 41.923 1.00 51.44 297 SER A CA 1
ATOM 2396 C C . SER A 1 297 ? -8.373 -22.657 42.732 1.00 51.44 297 SER A C 1
ATOM 2398 O O . SER A 1 297 ? -8.327 -23.524 43.602 1.00 51.44 297 SER A O 1
ATOM 2400 N N . ALA A 1 298 ? -9.534 -22.081 42.402 1.00 52.06 298 ALA A N 1
ATOM 2401 C CA . ALA A 1 298 ? -10.773 -22.284 43.159 1.00 52.06 298 ALA A CA 1
ATOM 2402 C C . ALA A 1 298 ? -11.506 -23.617 42.872 1.00 52.06 298 ALA A C 1
ATOM 2404 O O . ALA A 1 298 ? -12.426 -23.967 43.604 1.00 52.06 298 ALA A O 1
ATOM 2405 N N . CYS A 1 299 ? -11.099 -24.397 41.860 1.00 51.56 299 CYS A N 1
ATOM 2406 C CA . CYS A 1 299 ? -11.752 -25.669 41.497 1.00 51.56 299 CYS A CA 1
ATOM 2407 C C . CYS A 1 299 ? -11.017 -26.945 41.964 1.00 51.56 299 CYS A C 1
ATOM 2409 O O . CYS A 1 299 ? -11.341 -28.028 41.482 1.00 51.56 299 CYS A O 1
ATOM 2411 N N . ARG A 1 300 ? -10.037 -26.870 42.882 1.00 50.59 300 ARG A N 1
ATOM 2412 C CA . ARG A 1 300 ? -9.263 -28.053 43.343 1.00 50.59 300 ARG A CA 1
ATOM 2413 C C . ARG A 1 300 ? -9.458 -28.484 44.805 1.00 50.59 300 ARG A C 1
ATOM 2415 O O . ARG A 1 300 ? -8.684 -29.304 45.284 1.00 50.59 300 ARG A O 1
ATOM 2422 N N . CYS A 1 301 ? -10.506 -28.032 45.492 1.00 51.69 301 CYS A N 1
ATOM 2423 C CA . CYS A 1 301 ? -10.868 -28.558 46.816 1.00 51.69 301 CYS A CA 1
ATOM 2424 C C . CYS A 1 301 ? -12.304 -29.093 46.798 1.00 51.69 301 CYS A C 1
ATOM 2426 O O . CYS A 1 301 ? -13.244 -28.336 47.022 1.00 51.69 301 CYS A O 1
ATOM 2428 N N . GLY A 1 302 ? -12.478 -30.385 46.512 1.00 52.16 302 GLY A N 1
ATOM 2429 C CA . GLY A 1 302 ? -13.794 -31.023 46.578 1.00 52.16 302 GLY A CA 1
ATOM 2430 C C . GLY A 1 302 ? -13.900 -32.369 45.868 1.00 52.16 302 GLY A C 1
ATOM 2431 O O . GLY A 1 302 ? -14.804 -32.527 45.056 1.00 52.16 302 GLY A O 1
ATOM 2432 N N . LEU A 1 303 ? -12.994 -33.308 46.157 1.00 42.56 303 LEU A N 1
ATOM 2433 C CA . LEU A 1 303 ? -13.222 -34.752 46.020 1.00 42.56 303 LEU A CA 1
ATOM 2434 C C . LEU A 1 303 ? -12.553 -35.465 47.196 1.00 42.56 303 LEU A C 1
ATOM 2436 O O . LEU A 1 303 ? -11.393 -35.101 47.497 1.00 42.56 303 LEU A O 1
#